Protein AF-A0A954XRY4-F1 (afdb_monomer_lite)

pLDDT: mean 84.01, std 14.35, range [45.81, 97.0]

Secondary structure (DSSP, 8-state):
--PPP---HHHHHHHHHHHHHHHHHHHHHHHH-TT--HHHHHHHHHHHHHTT-S-EEEETTEEEEEEEEE--SS--BTTB-S-SEEEEEEEEETTEEEEEEEEEEEEEEPPPSSS---PPPHHHHHTS-TTSS--TTTHHHHHS-EEEEE-TT-B-TT--TTSHHHHHHHHHHHHH---EEEEEE--SSSSEEEEES--S-----S--SSS-EEEEHHHHHHHTTTSPTT---BHHHHHHHH---TT-SSSEEHHHIIIIIITTTSSSEE--

Structure (mmCIF, N/CA/C/O backbone):
data_AF-A0A954XRY4-F1
#
_entry.id   AF-A0A954XRY4-F1
#
loop_
_atom_site.group_PDB
_atom_site.id
_atom_site.type_symbol
_atom_site.label_atom_id
_atom_site.label_alt_id
_atom_site.label_comp_id
_atom_site.label_asym_id
_atom_site.label_entity_id
_atom_site.label_seq_id
_atom_site.pdbx_PDB_ins_code
_atom_site.Cartn_x
_atom_site.Cartn_y
_atom_site.Cartn_z
_atom_site.occupancy
_atom_site.B_iso_or_equiv
_atom_site.auth_seq_id
_atom_site.auth_comp_id
_atom_site.auth_asym_id
_atom_site.auth_atom_id
_atom_site.pdbx_PDB_model_num
ATOM 1 N N . MET A 1 1 ? -3.609 11.668 26.785 1.00 46.25 1 MET A N 1
ATOM 2 C CA . MET A 1 1 ? -3.826 10.873 25.558 1.00 46.25 1 MET A CA 1
ATOM 3 C C . MET A 1 1 ? -4.953 9.897 25.832 1.00 46.25 1 MET A C 1
ATOM 5 O O . MET A 1 1 ? -4.824 9.108 26.763 1.00 46.25 1 MET A O 1
ATOM 9 N N . ASN A 1 2 ? -6.060 9.977 25.093 1.00 50.97 2 ASN A N 1
ATOM 10 C CA . ASN A 1 2 ? -7.152 9.017 25.237 1.00 50.97 2 ASN A CA 1
ATOM 11 C C . ASN A 1 2 ? -6.651 7.632 24.813 1.00 50.97 2 ASN A C 1
ATOM 13 O O . ASN A 1 2 ? -6.309 7.404 23.653 1.00 50.97 2 ASN A O 1
ATOM 17 N N . LYS A 1 3 ? -6.545 6.716 25.778 1.00 63.81 3 LYS A N 1
ATOM 18 C CA . LYS A 1 3 ? -6.173 5.326 25.517 1.00 63.81 3 LYS A CA 1
ATOM 19 C C . LYS A 1 3 ? -7.326 4.687 24.749 1.00 63.81 3 LYS A C 1
ATOM 21 O O . LYS A 1 3 ? -8.452 4.688 25.244 1.00 63.81 3 LYS A O 1
ATOM 26 N N . LEU A 1 4 ? -7.055 4.170 23.550 1.00 69.44 4 LEU A N 1
ATOM 27 C CA . LEU A 1 4 ? -8.068 3.418 22.814 1.00 69.44 4 LEU A CA 1
ATOM 28 C C . LEU A 1 4 ? -8.573 2.248 23.665 1.00 69.44 4 LEU A C 1
ATOM 30 O O . LEU A 1 4 ? -7.791 1.659 24.425 1.00 69.44 4 LEU A O 1
ATOM 34 N N . PRO A 1 5 ? -9.856 1.881 23.534 1.00 76.69 5 PRO A N 1
ATOM 35 C CA . PRO A 1 5 ? -10.346 0.671 24.164 1.00 76.69 5 PRO A CA 1
ATOM 36 C C . PRO A 1 5 ? -9.615 -0.545 23.589 1.00 76.69 5 PRO A C 1
ATOM 38 O O . PRO A 1 5 ? -9.204 -0.562 22.427 1.00 76.69 5 PRO A O 1
ATOM 41 N N . ALA A 1 6 ? -9.480 -1.589 24.401 1.00 84.94 6 ALA A N 1
ATOM 42 C CA . ALA A 1 6 ? -9.005 -2.868 23.902 1.00 84.94 6 ALA A CA 1
ATOM 43 C C . ALA A 1 6 ? -10.045 -3.433 22.923 1.00 84.94 6 ALA A C 1
ATOM 45 O O . ALA A 1 6 ? -11.150 -3.800 23.327 1.00 84.94 6 ALA A O 1
ATOM 46 N N . PHE A 1 7 ? -9.700 -3.479 21.636 1.00 87.00 7 PHE A N 1
ATOM 47 C CA . PHE A 1 7 ? -10.565 -4.082 20.631 1.00 87.00 7 PHE A CA 1
ATOM 48 C C . PHE A 1 7 ? -10.679 -5.593 20.858 1.00 87.00 7 PHE A C 1
ATOM 50 O O . PHE A 1 7 ? -9.669 -6.254 21.123 1.00 87.00 7 PHE A O 1
ATOM 57 N N . PRO A 1 8 ? -11.884 -6.169 20.725 1.00 91.69 8 PRO A N 1
ATOM 58 C CA . PRO A 1 8 ? -12.050 -7.609 20.807 1.00 91.69 8 PRO A CA 1
ATOM 59 C C . PRO A 1 8 ? -11.340 -8.306 19.627 1.00 91.69 8 PRO A C 1
ATOM 61 O O . PRO A 1 8 ? -11.222 -7.724 18.540 1.00 91.69 8 PRO A O 1
ATOM 64 N N . PRO A 1 9 ? -10.870 -9.557 19.791 1.00 93.69 9 PRO A N 1
ATOM 65 C CA . PRO A 1 9 ? -10.182 -10.303 18.732 1.00 93.69 9 PRO A CA 1
ATOM 66 C C . PRO A 1 9 ? -10.959 -10.387 17.409 1.00 93.69 9 PRO A C 1
ATOM 68 O O . PRO A 1 9 ? -10.359 -10.446 16.336 1.00 93.69 9 PRO A O 1
ATOM 71 N N . GLU A 1 10 ? -12.288 -10.368 17.466 1.00 95.00 10 GLU A N 1
ATOM 72 C CA . GLU A 1 10 ? -13.193 -10.381 16.317 1.00 95.00 10 GLU A CA 1
ATOM 73 C C . GLU A 1 10 ? -13.032 -9.139 15.434 1.00 95.00 10 GLU A C 1
ATOM 75 O O . GLU A 1 10 ? -13.028 -9.269 14.211 1.00 95.00 10 GLU A O 1
ATOM 80 N N . VAL A 1 11 ? -12.830 -7.955 16.030 1.00 92.31 11 VAL A N 1
ATOM 81 C CA . VAL A 1 11 ? -12.556 -6.710 15.291 1.00 92.31 11 VAL A CA 1
ATOM 82 C C . VAL A 1 11 ? -11.258 -6.858 14.501 1.00 92.31 11 VAL A C 1
ATOM 84 O O . VAL A 1 11 ? -11.237 -6.626 13.292 1.00 92.31 11 VAL A O 1
ATOM 87 N N . HIS A 1 12 ? -10.189 -7.312 15.163 1.00 93.12 12 HIS A N 1
ATOM 88 C CA . HIS A 1 12 ? -8.897 -7.544 14.518 1.00 93.12 12 HIS A CA 1
ATOM 89 C C . HIS A 1 12 ? -9.010 -8.567 13.383 1.00 93.12 12 HIS A C 1
ATOM 91 O O . HIS A 1 12 ? -8.492 -8.337 12.291 1.00 93.12 12 HIS A O 1
ATOM 97 N N . ARG A 1 13 ? -9.724 -9.676 13.614 1.00 95.44 13 ARG A N 1
ATOM 98 C CA . ARG A 1 13 ? -9.932 -10.740 12.623 1.00 95.44 13 ARG A CA 1
ATOM 99 C C . ARG A 1 13 ? -10.706 -10.239 11.405 1.00 95.44 13 ARG A C 1
ATOM 101 O O . ARG A 1 13 ? -10.285 -10.506 10.282 1.00 95.44 13 ARG A O 1
ATOM 108 N N . TYR A 1 14 ? -11.796 -9.504 11.628 1.00 95.44 14 TYR A N 1
ATOM 109 C CA . TYR A 1 14 ? -12.622 -8.920 10.572 1.00 95.44 14 TYR A CA 1
ATOM 110 C C . TYR A 1 14 ? -11.803 -7.978 9.682 1.00 95.44 14 TYR A C 1
ATOM 112 O O . TYR A 1 14 ? -11.739 -8.162 8.466 1.00 95.44 14 TYR A O 1
ATOM 120 N N . VAL A 1 15 ? -11.095 -7.025 10.296 1.00 94.31 15 VAL A N 1
ATOM 121 C CA . VAL A 1 15 ? -10.262 -6.057 9.571 1.00 94.31 15 VAL A CA 1
ATOM 122 C C . VAL A 1 15 ? -9.113 -6.758 8.840 1.00 94.31 15 VAL A C 1
ATOM 124 O O . VAL A 1 15 ? -8.900 -6.521 7.651 1.00 94.31 15 VAL A O 1
ATOM 127 N N . ALA A 1 16 ? -8.416 -7.692 9.495 1.00 95.12 16 ALA A N 1
ATOM 128 C CA . ALA A 1 16 ? -7.339 -8.452 8.867 1.00 95.12 16 ALA A CA 1
ATOM 129 C C . ALA A 1 16 ? -7.822 -9.255 7.647 1.00 95.12 16 ALA A C 1
ATOM 131 O O . ALA A 1 16 ? -7.107 -9.347 6.650 1.00 95.12 16 ALA A O 1
ATOM 132 N N . GLN A 1 17 ? -9.018 -9.848 7.707 1.00 95.69 17 GLN A N 1
ATOM 133 C CA . GLN A 1 17 ? -9.573 -10.641 6.610 1.00 95.69 17 GLN A CA 1
ATOM 134 C C . GLN A 1 17 ? -9.855 -9.783 5.371 1.00 95.69 17 GLN A C 1
ATOM 136 O O . GLN A 1 17 ? -9.470 -10.179 4.269 1.00 95.69 17 GLN A O 1
ATOM 141 N N . ILE A 1 18 ? -10.452 -8.604 5.552 1.00 96.00 18 ILE A N 1
ATOM 142 C CA . ILE A 1 18 ? -10.762 -7.667 4.462 1.00 96.00 18 ILE A CA 1
ATOM 143 C C . ILE A 1 18 ? -9.483 -7.204 3.764 1.00 96.00 18 ILE A C 1
ATOM 145 O O . ILE A 1 18 ? -9.331 -7.364 2.554 1.00 96.00 18 ILE A O 1
ATOM 149 N N . PHE A 1 19 ? -8.502 -6.718 4.526 1.00 96.19 19 PHE A N 1
ATOM 150 C CA . PHE A 1 19 ? -7.241 -6.257 3.942 1.00 96.19 19 PHE A CA 1
ATOM 151 C C . PHE A 1 19 ? -6.404 -7.404 3.360 1.00 96.19 19 PHE A C 1
ATOM 153 O O . PHE A 1 19 ? -5.626 -7.196 2.428 1.00 96.19 19 PHE A O 1
ATOM 160 N N . ARG A 1 20 ? -6.561 -8.639 3.859 1.00 94.50 20 ARG A N 1
ATOM 161 C CA . ARG A 1 20 ? -5.927 -9.824 3.263 1.00 94.50 20 ARG A CA 1
ATOM 162 C C . ARG A 1 20 ? -6.530 -10.148 1.898 1.00 94.50 20 ARG A C 1
ATOM 164 O O . ARG A 1 20 ? -5.772 -10.490 0.990 1.00 94.50 20 ARG A O 1
ATOM 171 N N . ALA A 1 21 ? -7.849 -10.035 1.754 1.00 95.06 21 ALA A N 1
ATOM 172 C CA . ALA A 1 21 ? -8.535 -10.210 0.478 1.00 95.06 21 ALA A CA 1
ATOM 173 C C . ALA A 1 21 ? -8.151 -9.102 -0.519 1.00 95.06 21 ALA A C 1
ATOM 175 O O . ALA A 1 21 ? -7.760 -9.417 -1.643 1.00 95.06 21 ALA A O 1
ATOM 176 N N . ALA A 1 22 ? -8.109 -7.843 -0.071 1.00 96.00 22 ALA A N 1
ATOM 177 C CA . ALA A 1 22 ? -7.663 -6.708 -0.881 1.00 96.00 22 ALA A CA 1
ATOM 178 C C . ALA A 1 22 ? -6.220 -6.892 -1.385 1.00 96.00 22 ALA A C 1
ATOM 180 O O . ALA A 1 22 ? -5.950 -6.798 -2.580 1.00 96.00 22 ALA A O 1
ATOM 181 N N . ASN A 1 23 ? -5.298 -7.267 -0.490 1.00 95.25 23 ASN A N 1
ATOM 182 C CA . ASN A 1 23 ? -3.918 -7.604 -0.844 1.00 95.25 23 ASN A CA 1
ATOM 183 C C . ASN A 1 23 ? -3.848 -8.711 -1.910 1.00 95.25 23 ASN A C 1
ATOM 185 O O . ASN A 1 23 ? -3.116 -8.588 -2.889 1.00 95.25 23 ASN A O 1
ATOM 189 N N . ARG A 1 24 ? -4.629 -9.790 -1.751 1.00 94.06 24 ARG A N 1
ATOM 190 C CA . ARG A 1 24 ? -4.671 -10.874 -2.742 1.00 94.06 24 ARG A CA 1
ATOM 191 C C . ARG A 1 24 ? -5.143 -10.360 -4.105 1.00 94.06 24 ARG A C 1
ATOM 193 O O . ARG A 1 24 ? -4.515 -10.682 -5.109 1.00 94.06 24 ARG A O 1
ATOM 200 N N . ARG A 1 25 ? -6.192 -9.535 -4.130 1.00 94.62 25 ARG A N 1
ATOM 201 C CA . ARG A 1 25 ? -6.769 -8.975 -5.358 1.00 94.62 25 ARG A CA 1
ATOM 202 C C . ARG A 1 25 ? -5.776 -8.097 -6.122 1.00 94.62 25 ARG A C 1
ATOM 204 O O . ARG A 1 25 ? -5.642 -8.233 -7.336 1.00 94.62 25 ARG A O 1
ATOM 211 N N . VAL A 1 26 ? -5.038 -7.248 -5.410 1.00 95.69 26 VAL A N 1
ATOM 212 C CA . VAL A 1 26 ? -3.969 -6.423 -5.992 1.00 95.69 26 VAL A CA 1
ATOM 213 C C . VAL A 1 26 ? -2.866 -7.303 -6.590 1.00 95.69 26 VAL A C 1
ATOM 215 O O . VAL A 1 26 ? -2.448 -7.087 -7.725 1.00 95.69 26 VAL A O 1
ATOM 218 N N . CYS A 1 27 ? -2.434 -8.351 -5.885 1.00 94.38 27 CYS A N 1
ATOM 219 C CA . CYS A 1 27 ? -1.431 -9.277 -6.415 1.00 94.38 27 CYS A CA 1
ATOM 220 C C . CYS A 1 27 ? -1.913 -10.071 -7.636 1.00 94.38 27 CYS A C 1
ATOM 222 O O . CYS A 1 27 ? -1.110 -10.366 -8.519 1.00 94.38 27 CYS A O 1
ATOM 224 N N . GLU A 1 28 ? -3.197 -10.434 -7.693 1.00 93.62 28 GLU A N 1
ATOM 225 C CA . GLU A 1 28 ? -3.794 -11.075 -8.872 1.00 93.62 28 GLU A CA 1
ATOM 226 C C . GLU A 1 28 ? -3.721 -10.138 -10.076 1.00 93.62 28 GLU A C 1
ATOM 228 O O . GLU A 1 28 ? -3.339 -10.570 -11.161 1.00 93.62 28 GLU A O 1
ATOM 233 N N . LYS A 1 29 ? -3.996 -8.843 -9.873 1.00 93.75 29 LYS A N 1
ATOM 234 C CA . LYS A 1 29 ? -3.849 -7.831 -10.920 1.00 93.75 29 LYS A CA 1
ATOM 235 C C . LYS A 1 29 ? -2.409 -7.700 -11.405 1.00 93.75 29 LYS A C 1
ATOM 237 O O . LYS A 1 29 ? -2.205 -7.726 -12.611 1.00 93.75 29 LYS A O 1
ATOM 242 N N . VAL A 1 30 ? -1.424 -7.637 -10.505 1.00 92.38 30 VAL A N 1
ATOM 243 C CA . VAL A 1 30 ? 0.003 -7.614 -10.892 1.00 92.38 30 VAL A CA 1
ATOM 244 C C . VAL A 1 30 ? 0.367 -8.846 -11.722 1.00 92.38 30 VAL A C 1
ATOM 246 O O . VAL A 1 30 ? 1.094 -8.742 -12.698 1.00 92.38 30 VAL A O 1
ATOM 249 N N . ALA A 1 31 ? -0.141 -10.021 -11.364 1.00 90.94 31 ALA A N 1
ATOM 250 C CA . ALA A 1 31 ? 0.161 -11.245 -12.095 1.00 90.94 31 ALA A CA 1
ATOM 251 C C . ALA A 1 31 ? -0.537 -11.326 -13.470 1.00 90.94 31 ALA A C 1
ATOM 253 O O . ALA A 1 31 ? -0.001 -11.944 -14.387 1.00 90.94 31 ALA A O 1
ATOM 254 N N . LEU A 1 32 ? -1.716 -10.711 -13.617 1.00 90.31 32 LEU A N 1
ATOM 255 C CA . LEU A 1 32 ? -2.472 -10.648 -14.876 1.00 90.31 32 LEU A CA 1
ATOM 256 C C . LEU A 1 32 ? -1.987 -9.532 -15.810 1.00 90.31 32 LEU A C 1
ATOM 258 O O . LEU A 1 32 ? -2.002 -9.688 -17.028 1.00 90.31 32 LEU A O 1
ATOM 262 N N . VAL A 1 33 ? -1.577 -8.401 -15.239 1.00 88.50 33 VAL A N 1
ATOM 263 C CA . VAL A 1 33 ? -1.149 -7.198 -15.955 1.00 88.50 33 VAL A CA 1
ATOM 264 C C . VAL A 1 33 ? 0.133 -6.668 -15.297 1.00 88.50 33 VAL A C 1
ATOM 266 O O . VAL A 1 33 ? 0.093 -5.661 -14.591 1.00 88.50 33 VAL A O 1
ATOM 269 N N . PRO A 1 34 ? 1.293 -7.327 -15.489 1.00 87.44 34 PRO A N 1
ATOM 270 C CA . PRO A 1 34 ? 2.534 -6.964 -14.790 1.00 87.44 34 PRO A CA 1
ATOM 271 C C . PRO A 1 34 ? 3.065 -5.558 -15.080 1.00 87.44 34 PRO A C 1
ATOM 273 O O . PRO A 1 34 ? 3.893 -5.039 -14.333 1.00 87.44 34 PRO A O 1
ATOM 276 N N . ASN A 1 35 ? 2.602 -4.944 -16.167 1.00 81.38 35 ASN A N 1
ATOM 277 C CA . ASN A 1 35 ? 2.916 -3.580 -16.566 1.00 81.38 35 ASN A CA 1
ATOM 278 C C . ASN A 1 35 ? 1.850 -2.554 -16.124 1.00 81.38 35 ASN A C 1
ATOM 280 O O . ASN A 1 35 ? 1.932 -1.403 -16.545 1.00 81.38 35 ASN A O 1
ATOM 284 N N . CYS A 1 36 ? 0.856 -2.925 -15.305 1.00 85.38 36 CYS A N 1
ATOM 285 C CA . CYS A 1 36 ? -0.204 -2.002 -14.890 1.00 85.38 36 CYS A CA 1
ATOM 286 C C . CYS A 1 36 ? 0.354 -0.799 -14.120 1.00 85.38 36 CYS A C 1
ATOM 288 O O . CYS A 1 36 ? 1.231 -0.965 -13.265 1.00 85.38 36 CYS A O 1
ATOM 290 N N . SER A 1 37 ? -0.174 0.397 -14.384 1.00 86.00 37 SER A N 1
ATOM 291 C CA . SER A 1 37 ? 0.224 1.616 -13.676 1.00 86.00 37 SER A CA 1
ATOM 292 C C . SER A 1 37 ? -0.095 1.543 -12.176 1.00 86.00 37 SER A C 1
ATOM 294 O O . SER A 1 37 ? -0.971 0.792 -11.736 1.00 86.00 37 SER A O 1
ATOM 296 N N . GLU A 1 38 ? 0.659 2.301 -11.380 1.00 89.31 38 GLU A N 1
ATOM 297 C CA . GLU A 1 38 ? 0.500 2.384 -9.922 1.00 89.31 38 GLU A CA 1
ATOM 298 C C . GLU A 1 38 ? -0.905 2.852 -9.498 1.00 89.31 38 GLU A C 1
ATOM 300 O O . GLU A 1 38 ? -1.535 2.112 -8.738 1.00 89.31 38 GLU A O 1
ATOM 305 N N . PRO A 1 39 ? -1.496 3.911 -10.097 1.00 88.81 39 PRO A N 1
ATOM 306 C CA . PRO A 1 39 ? -2.879 4.299 -9.803 1.00 88.81 39 PRO A CA 1
ATOM 307 C C . PRO A 1 39 ? -3.887 3.173 -10.063 1.00 88.81 39 PRO A C 1
ATOM 309 O O . PRO A 1 39 ? -4.888 3.022 -9.365 1.00 88.81 39 PRO A O 1
ATOM 312 N N . SER A 1 40 ? -3.617 2.314 -11.049 1.00 90.56 40 SER A N 1
ATOM 313 C CA . SER A 1 40 ? -4.450 1.146 -11.329 1.00 90.56 40 SER A CA 1
ATOM 314 C C . SER A 1 40 ? -4.470 0.158 -10.152 1.00 90.56 40 SER A C 1
ATOM 316 O O . SER A 1 40 ? -5.495 -0.488 -9.904 1.00 90.56 40 SER A O 1
ATOM 318 N N . LEU A 1 41 ? -3.353 0.006 -9.436 1.00 95.00 41 LEU A N 1
ATOM 319 C CA . LEU A 1 41 ? -3.243 -0.843 -8.246 1.00 95.00 41 LEU A CA 1
ATOM 320 C C . LEU A 1 41 ? -3.951 -0.201 -7.049 1.00 95.00 41 LEU A C 1
ATOM 322 O O . LEU A 1 41 ? -4.712 -0.902 -6.379 1.00 95.00 41 LEU A O 1
ATOM 326 N N . ASP A 1 42 ? -3.807 1.113 -6.862 1.00 94.62 42 ASP A N 1
ATOM 327 C CA . ASP A 1 42 ? -4.539 1.867 -5.835 1.00 94.62 42 ASP A CA 1
ATOM 328 C C . ASP A 1 42 ? -6.042 1.721 -6.001 1.00 94.62 42 ASP A C 1
ATOM 330 O O . ASP A 1 42 ? -6.732 1.276 -5.087 1.00 94.62 42 ASP A O 1
ATOM 334 N N . LEU A 1 43 ? -6.554 1.985 -7.203 1.00 94.56 43 LEU A N 1
ATOM 335 C CA . LEU A 1 43 ? -7.977 1.851 -7.500 1.00 94.56 43 LEU A CA 1
ATOM 336 C C . LEU A 1 43 ? -8.479 0.416 -7.298 1.00 94.56 43 LEU A C 1
ATOM 338 O O . LEU A 1 43 ? -9.620 0.224 -6.895 1.00 94.56 43 LEU A O 1
ATOM 342 N N . THR A 1 44 ? -7.634 -0.597 -7.514 1.00 96.44 44 THR A N 1
ATOM 343 C CA . THR A 1 44 ? -7.997 -2.004 -7.246 1.00 96.44 44 THR A CA 1
ATOM 344 C C . THR A 1 44 ? -8.106 -2.285 -5.754 1.00 96.44 44 THR A C 1
ATOM 346 O O . THR A 1 44 ? -9.003 -3.009 -5.325 1.00 96.44 44 THR A O 1
ATOM 349 N N . LEU A 1 45 ? -7.196 -1.724 -4.957 1.00 96.75 45 LEU A N 1
ATOM 350 C CA . LEU A 1 45 ? -7.259 -1.828 -3.507 1.00 96.75 45 LEU A CA 1
ATOM 351 C C . LEU A 1 45 ? -8.506 -1.109 -2.973 1.00 96.75 45 LEU A C 1
ATOM 353 O O . LEU A 1 45 ? -9.262 -1.686 -2.193 1.00 96.75 45 LEU A O 1
ATOM 357 N N . ILE A 1 46 ? -8.725 0.131 -3.412 1.00 95.44 46 ILE A N 1
ATOM 358 C CA . ILE A 1 46 ? -9.825 0.989 -2.966 1.00 95.44 46 ILE A CA 1
ATOM 359 C C . ILE A 1 46 ? -11.174 0.397 -3.363 1.00 95.44 46 ILE A C 1
ATOM 361 O O . ILE A 1 46 ? -12.053 0.316 -2.510 1.00 95.44 46 ILE A O 1
ATOM 365 N N . GLU A 1 47 ? -11.340 -0.057 -4.609 1.00 96.00 47 GLU A N 1
ATOM 366 C CA . GLU A 1 47 ? -12.571 -0.712 -5.068 1.00 96.00 47 GLU A CA 1
ATOM 367 C C . GLU A 1 47 ? -12.927 -1.875 -4.145 1.00 96.00 47 GLU A C 1
ATOM 369 O O . GLU A 1 47 ? -14.030 -1.901 -3.596 1.00 96.00 47 GLU A O 1
ATOM 374 N N . HIS A 1 48 ? -11.968 -2.767 -3.884 1.00 96.50 48 HIS A N 1
ATOM 375 C CA . HIS A 1 48 ? -12.217 -3.943 -3.062 1.00 96.50 48 HIS A CA 1
ATOM 376 C C . HIS A 1 48 ? -12.634 -3.555 -1.640 1.00 96.50 48 HIS A C 1
ATOM 378 O O . HIS A 1 48 ? -13.554 -4.137 -1.067 1.00 96.50 48 HIS A O 1
ATOM 384 N N . LEU A 1 49 ? -11.959 -2.562 -1.057 1.00 96.06 49 LEU A N 1
ATOM 385 C CA . LEU A 1 49 ? -12.233 -2.112 0.304 1.00 96.06 49 LEU A CA 1
ATOM 386 C C . LEU A 1 49 ? -13.529 -1.291 0.411 1.00 96.06 49 LEU A C 1
ATOM 388 O O . LEU A 1 49 ? -14.185 -1.339 1.451 1.00 96.06 49 LEU A O 1
ATOM 392 N N . SER A 1 50 ? -13.933 -0.582 -0.646 1.00 93.62 50 SER A N 1
ATOM 393 C CA . SER A 1 50 ? -15.128 0.276 -0.659 1.00 93.62 50 SER A CA 1
ATOM 394 C C . SER A 1 50 ? -16.424 -0.501 -0.407 1.00 93.62 50 SER A C 1
ATOM 396 O O . SER A 1 50 ? -17.362 0.022 0.196 1.00 93.62 50 SER A O 1
ATOM 398 N N . GLN A 1 51 ? -16.440 -1.794 -0.746 1.00 93.81 51 GLN A N 1
ATOM 399 C CA . GLN A 1 51 ? -17.549 -2.711 -0.461 1.00 93.81 51 GLN A CA 1
ATOM 400 C C . GLN A 1 51 ? -17.793 -2.899 1.054 1.00 93.81 51 GLN A C 1
ATOM 402 O O . GLN A 1 51 ? -18.858 -3.360 1.476 1.00 93.81 51 GLN A O 1
ATOM 407 N N . PHE A 1 52 ? -16.821 -2.512 1.887 1.00 94.06 52 PHE A N 1
ATOM 408 C CA . PHE A 1 52 ? -16.853 -2.602 3.346 1.00 94.06 52 PHE A CA 1
ATOM 409 C C . PHE A 1 52 ? -16.969 -1.232 4.036 1.00 94.06 52 PHE A C 1
ATOM 411 O O . PHE A 1 52 ? -16.788 -1.153 5.252 1.00 94.06 52 PHE A O 1
ATOM 418 N N . ALA A 1 53 ? -17.303 -0.168 3.293 1.00 90.56 53 ALA A N 1
ATOM 419 C CA . ALA A 1 53 ? -17.408 1.189 3.834 1.00 90.56 53 ALA A CA 1
ATOM 420 C C . ALA A 1 53 ? -18.602 1.404 4.778 1.00 90.56 53 ALA A C 1
ATOM 422 O O . ALA A 1 53 ? -18.598 2.299 5.620 1.00 90.56 53 ALA A O 1
ATOM 423 N N . GLY A 1 54 ? -19.636 0.565 4.682 1.00 90.50 54 GLY A N 1
ATOM 424 C CA . GLY A 1 54 ? -20.746 0.585 5.632 1.00 90.50 54 GLY A CA 1
ATOM 425 C C . GLY A 1 54 ? -20.332 0.051 7.014 1.00 90.50 54 GLY A C 1
ATOM 426 O O . GLY A 1 54 ? -19.591 -0.933 7.078 1.00 90.50 54 GLY A O 1
ATOM 427 N N . PRO A 1 55 ? -20.838 0.616 8.130 1.00 92.69 55 PRO A N 1
ATOM 428 C CA . PRO A 1 55 ? -20.631 0.038 9.454 1.00 92.69 55 PRO A CA 1
ATOM 429 C C . PRO A 1 55 ? -21.104 -1.420 9.516 1.00 92.69 55 PRO A C 1
ATOM 431 O O . PRO A 1 55 ? -22.236 -1.728 9.140 1.00 92.69 55 PRO A O 1
ATOM 434 N N . ARG A 1 56 ? -20.265 -2.318 10.035 1.00 94.12 56 ARG A N 1
ATOM 435 C CA . ARG A 1 56 ? -20.606 -3.730 10.258 1.00 94.12 56 ARG A CA 1
ATOM 436 C C . ARG A 1 56 ? -20.510 -4.080 11.729 1.00 94.12 56 ARG A C 1
ATOM 438 O O . ARG A 1 56 ? -19.527 -3.735 12.377 1.00 94.12 56 ARG A O 1
ATOM 445 N N . LEU A 1 57 ? -21.513 -4.794 12.235 1.00 94.44 57 LEU A N 1
ATOM 446 C CA . LEU A 1 57 ? -21.431 -5.451 13.537 1.00 94.44 57 LEU A CA 1
ATOM 447 C C . LEU A 1 57 ? -20.448 -6.617 13.433 1.00 94.44 57 LEU A C 1
ATOM 449 O O . LEU A 1 57 ? -20.603 -7.474 12.565 1.00 94.44 57 LEU A O 1
ATOM 453 N N . VAL A 1 58 ? -19.438 -6.628 14.299 1.00 94.75 58 VAL A N 1
ATOM 454 C CA . VAL A 1 58 ? -18.354 -7.629 14.262 1.00 94.75 58 VAL A CA 1
ATOM 455 C C . VAL A 1 58 ? -18.239 -8.430 15.556 1.00 94.75 58 VAL A C 1
ATOM 457 O O . VAL A 1 58 ? -17.726 -9.542 15.541 1.00 94.75 58 VAL A O 1
ATOM 460 N N . ALA A 1 59 ? -18.738 -7.882 16.664 1.00 93.69 59 ALA A N 1
ATOM 461 C CA . ALA A 1 59 ? -18.867 -8.551 17.955 1.00 93.69 59 ALA A CA 1
ATOM 462 C C . ALA A 1 59 ? -20.059 -7.946 18.725 1.00 93.69 59 ALA A C 1
ATOM 464 O O . ALA A 1 59 ? -20.541 -6.873 18.339 1.00 93.69 59 ALA A O 1
ATOM 465 N N . PRO A 1 60 ? -20.550 -8.578 19.808 1.00 92.44 60 PRO A N 1
ATOM 466 C CA . PRO A 1 60 ? -21.632 -8.021 20.618 1.00 92.44 60 PRO A CA 1
ATOM 467 C C . PRO A 1 60 ? -21.326 -6.590 21.077 1.00 92.44 60 PRO A C 1
ATOM 469 O O . PRO A 1 60 ? -20.333 -6.337 21.754 1.00 92.44 60 PRO A O 1
ATOM 472 N N . GLY A 1 61 ? -22.167 -5.640 20.665 1.00 91.19 61 GLY A N 1
ATOM 473 C CA . GLY A 1 61 ? -22.000 -4.220 20.980 1.00 91.19 61 GLY A CA 1
ATOM 474 C C . GLY A 1 61 ? -20.899 -3.493 20.200 1.00 91.19 61 GLY A C 1
ATOM 475 O O . GLY A 1 61 ? -20.730 -2.302 20.435 1.00 91.19 61 GLY A O 1
ATOM 476 N N . TRP A 1 62 ? -20.192 -4.150 19.272 1.00 93.81 62 TRP A N 1
ATOM 477 C CA . TRP A 1 62 ? -19.107 -3.558 18.485 1.00 93.81 62 TRP A CA 1
ATOM 478 C C . TRP A 1 62 ? -19.446 -3.465 17.001 1.00 93.81 62 TRP A C 1
ATOM 480 O O . TRP A 1 62 ? -19.736 -4.474 16.351 1.00 93.81 62 TRP A O 1
ATOM 490 N N . ALA A 1 63 ? -19.316 -2.258 16.452 1.00 93.94 63 ALA A N 1
ATOM 491 C CA . ALA A 1 63 ? -19.359 -2.017 15.017 1.00 93.94 63 ALA A CA 1
ATOM 492 C C . ALA A 1 63 ? -18.048 -1.402 14.518 1.00 93.94 63 ALA A C 1
ATOM 494 O O . ALA A 1 63 ? -17.458 -0.556 15.191 1.00 93.94 63 ALA A O 1
ATOM 495 N N . VAL A 1 64 ? -17.624 -1.795 13.320 1.00 93.31 64 VAL A N 1
ATOM 496 C CA . VAL A 1 64 ? -16.458 -1.235 12.628 1.00 93.31 64 VAL A CA 1
ATOM 497 C C . VAL A 1 64 ? -16.904 -0.636 11.306 1.00 93.31 64 VAL A C 1
ATOM 499 O O . VAL A 1 64 ? -17.668 -1.256 10.567 1.00 93.31 64 VAL A O 1
ATOM 502 N N . ARG A 1 65 ? -16.409 0.561 11.004 1.00 93.38 65 ARG A N 1
ATOM 503 C CA . ARG A 1 65 ? -16.546 1.228 9.710 1.00 93.38 65 ARG A CA 1
ATOM 504 C C . ARG A 1 65 ? -15.151 1.552 9.178 1.00 93.38 65 ARG A C 1
ATOM 506 O O . ARG A 1 65 ? -14.296 2.005 9.939 1.00 93.38 65 ARG A O 1
ATOM 513 N N . LEU A 1 66 ? -14.939 1.299 7.891 1.00 92.94 66 LEU A N 1
ATOM 514 C CA . LEU A 1 66 ? -13.675 1.528 7.197 1.00 92.94 66 LEU A CA 1
ATOM 515 C C . LEU A 1 66 ? -13.903 2.541 6.082 1.00 92.94 66 LEU A C 1
ATOM 517 O O . LEU A 1 66 ? -14.573 2.218 5.110 1.00 92.94 66 LEU A O 1
ATOM 521 N N . ASP A 1 67 ? -13.318 3.725 6.185 1.00 92.06 67 ASP A N 1
ATOM 522 C CA . ASP A 1 67 ? -13.371 4.697 5.096 1.00 92.06 67 ASP A CA 1
ATOM 523 C C . ASP A 1 67 ? -12.005 4.739 4.412 1.00 92.06 67 ASP A C 1
ATOM 525 O O . ASP A 1 67 ? -10.988 5.029 5.043 1.00 92.06 67 ASP A O 1
ATOM 529 N N . ILE A 1 68 ? -11.978 4.412 3.120 1.00 92.81 68 ILE A N 1
ATOM 530 C CA . ILE A 1 68 ? -10.768 4.450 2.299 1.00 92.81 68 ILE A CA 1
ATOM 531 C C . ILE A 1 68 ? -10.923 5.571 1.288 1.00 92.81 68 ILE A C 1
ATOM 533 O O . ILE A 1 68 ? -11.874 5.586 0.506 1.00 92.81 68 ILE A O 1
ATOM 537 N N . HIS A 1 69 ? -9.985 6.505 1.303 1.00 89.69 69 HIS A N 1
ATOM 538 C CA . HIS A 1 69 ? -10.000 7.658 0.423 1.00 89.69 69 HIS A CA 1
ATOM 539 C C . HIS A 1 69 ? -8.857 7.560 -0.570 1.00 89.69 69 HIS A C 1
ATOM 541 O O . HIS A 1 69 ? -7.706 7.397 -0.171 1.00 89.69 69 HIS A O 1
ATOM 547 N N . TYR A 1 70 ? -9.184 7.725 -1.850 1.00 88.50 70 TYR A N 1
ATOM 548 C CA . TYR A 1 70 ? -8.189 8.106 -2.836 1.00 88.50 70 TYR A CA 1
ATOM 549 C C . TYR A 1 70 ? -7.807 9.560 -2.562 1.00 88.50 70 TYR A C 1
ATOM 551 O O . TYR A 1 70 ? -8.650 10.462 -2.626 1.00 88.50 70 TYR A O 1
ATOM 559 N N . LEU A 1 71 ? -6.565 9.757 -2.148 1.00 84.19 71 LEU A N 1
ATOM 560 C CA . LEU A 1 71 ? -5.972 11.072 -1.952 1.00 84.19 71 LEU A CA 1
ATOM 561 C C . LEU A 1 71 ? -5.202 11.516 -3.192 1.00 84.19 71 LEU A C 1
ATOM 563 O O . LEU A 1 71 ? -4.951 12.714 -3.322 1.00 84.19 71 LEU A O 1
ATOM 567 N N . GLY A 1 72 ? -4.926 10.582 -4.107 1.00 66.12 72 GLY A N 1
ATOM 568 C CA . GLY A 1 72 ? -4.227 10.900 -5.331 1.00 66.12 72 GLY A CA 1
ATOM 569 C C . GLY A 1 72 ? -4.970 11.786 -6.311 1.00 66.12 72 GLY A C 1
ATOM 570 O O . GLY A 1 72 ? -6.204 11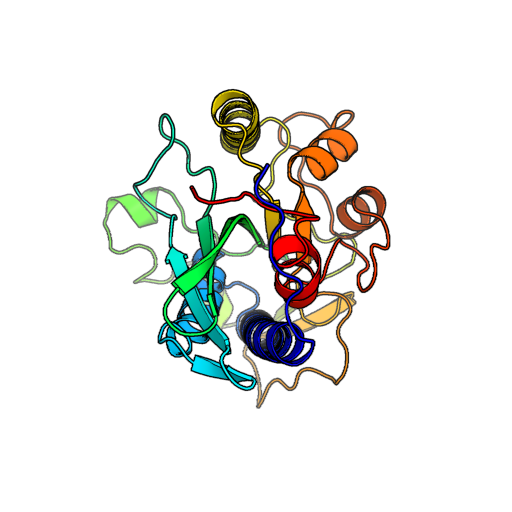.817 -6.371 1.00 66.12 72 GLY A O 1
ATOM 571 N N . GLY A 1 73 ? -4.187 12.587 -7.033 1.00 62.25 73 GLY A N 1
ATOM 572 C CA . GLY A 1 73 ? -4.669 13.707 -7.841 1.00 62.25 73 GLY A CA 1
ATOM 573 C C . GLY A 1 73 ? -4.522 15.069 -7.146 1.00 62.25 73 GLY A C 1
ATOM 574 O O . GLY A 1 73 ? -3.777 15.212 -6.187 1.00 62.25 73 GLY A O 1
ATOM 575 N N . LEU A 1 74 ? -5.250 16.088 -7.637 1.00 50.50 74 LEU A N 1
ATOM 576 C CA . LEU A 1 74 ? -5.088 17.541 -7.372 1.00 50.50 74 LEU A CA 1
ATOM 577 C C . LEU A 1 74 ? -5.073 18.012 -5.890 1.00 50.50 74 LEU A C 1
ATOM 579 O O . LEU A 1 74 ? -5.034 19.216 -5.623 1.00 50.50 74 LEU A O 1
ATOM 583 N N . ARG A 1 75 ? -5.144 17.115 -4.902 1.00 52.81 75 ARG A N 1
ATOM 584 C CA . ARG A 1 75 ? -5.091 17.415 -3.465 1.00 52.81 75 ARG A CA 1
ATOM 585 C C . ARG A 1 75 ? -3.645 17.421 -2.981 1.00 52.81 75 ARG A C 1
ATOM 587 O O . ARG A 1 75 ? -3.147 16.464 -2.401 1.00 52.81 75 ARG A O 1
ATOM 594 N N . HIS A 1 76 ? -2.978 18.542 -3.214 1.00 59.78 76 HIS A N 1
ATOM 595 C CA . HIS A 1 76 ? -1.547 18.671 -2.976 1.00 59.78 76 HIS A CA 1
ATOM 596 C C . HIS A 1 76 ? -1.206 19.438 -1.686 1.00 59.78 76 HIS A C 1
ATOM 598 O O . HIS A 1 76 ? -1.737 20.519 -1.430 1.00 59.78 76 HIS A O 1
ATOM 604 N N . PHE A 1 77 ? -0.229 18.949 -0.919 1.00 55.62 77 PHE A N 1
ATOM 605 C CA . PHE A 1 77 ? 0.465 19.730 0.106 1.00 55.62 77 PHE A CA 1
ATOM 606 C C . PHE A 1 77 ? 1.612 20.500 -0.560 1.00 55.62 77 PHE A C 1
ATOM 608 O O . PHE A 1 77 ? 2.605 19.909 -0.976 1.00 55.62 77 PHE A O 1
ATOM 615 N N . TYR A 1 78 ? 1.458 21.819 -0.718 1.00 57.72 78 TYR A N 1
ATOM 616 C CA . TYR A 1 78 ? 2.407 22.674 -1.456 1.00 57.72 78 TYR A CA 1
ATOM 617 C C . TYR A 1 78 ? 2.751 22.159 -2.869 1.00 57.72 78 TYR A C 1
ATOM 619 O O . TYR A 1 78 ? 3.898 22.229 -3.302 1.00 57.72 78 TYR A O 1
ATOM 627 N N . GLY A 1 79 ? 1.764 21.626 -3.593 1.00 60.06 79 GLY A N 1
ATOM 628 C CA . GLY A 1 79 ? 1.973 21.105 -4.951 1.00 60.06 79 GLY A CA 1
ATOM 629 C C . GLY A 1 79 ? 2.471 19.655 -5.028 1.00 60.06 79 GLY A C 1
ATOM 630 O O . GLY A 1 79 ? 2.647 19.165 -6.137 1.00 60.06 79 GLY A O 1
ATOM 631 N N . TRP A 1 80 ? 2.636 18.960 -3.893 1.00 60.59 80 TRP A N 1
ATOM 632 C CA . TRP A 1 80 ? 3.016 17.545 -3.841 1.00 60.59 80 TRP A CA 1
ATOM 633 C C . TRP A 1 80 ? 1.938 16.649 -3.227 1.00 60.59 80 TRP A C 1
ATOM 635 O O . TRP A 1 80 ? 1.332 16.981 -2.205 1.00 60.59 80 TRP A O 1
ATOM 645 N N . GLU A 1 81 ? 1.747 15.480 -3.829 1.00 73.06 81 GLU A N 1
ATOM 646 C CA . GLU A 1 81 ? 0.983 14.369 -3.264 1.00 73.06 81 GLU A CA 1
ATOM 647 C C . GLU A 1 81 ? 1.846 13.659 -2.208 1.00 73.06 81 GLU A C 1
ATOM 649 O O . GLU A 1 81 ? 2.906 13.113 -2.522 1.00 73.06 81 GLU A O 1
ATOM 654 N N . VAL A 1 82 ? 1.439 13.758 -0.937 1.00 83.56 82 VAL A N 1
ATOM 655 C CA . VAL A 1 82 ? 2.166 13.199 0.225 1.00 83.56 82 VAL A CA 1
ATOM 656 C C . VAL A 1 82 ? 1.645 11.825 0.651 1.00 83.56 82 VAL A C 1
ATOM 658 O O . VAL A 1 82 ? 2.306 11.133 1.420 1.00 83.56 82 VAL A O 1
ATOM 661 N N . ALA A 1 83 ? 0.457 11.455 0.180 1.00 89.69 83 ALA A N 1
ATOM 662 C CA . ALA A 1 83 ? -0.162 10.153 0.362 1.00 89.69 83 ALA A CA 1
ATOM 663 C C . ALA A 1 83 ? -1.150 9.934 -0.788 1.00 89.69 83 ALA A C 1
ATOM 665 O O . ALA A 1 83 ? -1.974 10.814 -1.036 1.00 89.69 83 ALA A O 1
ATOM 666 N N . ASP A 1 84 ? -1.115 8.762 -1.414 1.00 90.38 84 ASP A N 1
ATOM 667 C CA . ASP A 1 84 ? -2.065 8.384 -2.464 1.00 90.38 84 ASP A CA 1
ATOM 668 C C . ASP A 1 84 ? -3.372 7.829 -1.850 1.00 90.38 84 ASP A C 1
ATOM 670 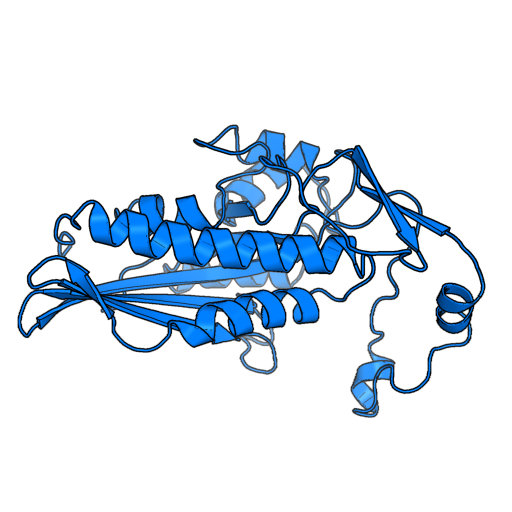O O . ASP A 1 84 ? -4.456 7.937 -2.433 1.00 90.38 84 ASP A O 1
ATOM 674 N N . ILE A 1 85 ? -3.302 7.242 -0.643 1.00 93.88 85 ILE A N 1
ATOM 675 C CA . ILE A 1 85 ? -4.431 6.590 0.041 1.00 93.88 85 ILE A CA 1
ATOM 676 C C . ILE A 1 85 ? -4.516 7.010 1.515 1.00 93.88 85 ILE A C 1
ATOM 678 O O . ILE A 1 85 ? -3.554 6.907 2.273 1.00 93.88 85 ILE A O 1
ATOM 682 N N . GLY A 1 86 ? -5.712 7.402 1.955 1.00 92.81 86 GLY A N 1
ATOM 683 C CA . GLY A 1 86 ? -6.051 7.586 3.367 1.00 92.81 86 GLY A CA 1
ATOM 684 C C . GLY A 1 86 ? -6.918 6.438 3.875 1.00 92.81 86 GLY A C 1
ATOM 685 O O . GLY A 1 86 ? -7.949 6.138 3.277 1.00 92.81 86 GLY A O 1
ATOM 686 N N . VAL A 1 87 ? -6.531 5.810 4.986 1.00 93.12 87 VAL A N 1
ATOM 687 C CA . VAL A 1 87 ? -7.300 4.739 5.636 1.00 93.12 87 VAL A CA 1
ATOM 688 C C . VAL A 1 87 ? -7.816 5.232 6.974 1.00 93.12 87 VAL A C 1
ATOM 690 O O . VAL A 1 87 ? -7.022 5.445 7.885 1.00 93.12 87 VAL A O 1
ATOM 693 N N . LEU A 1 88 ? -9.133 5.354 7.119 1.00 91.38 88 LEU A N 1
ATOM 694 C CA . LEU A 1 88 ? -9.781 5.681 8.380 1.00 91.38 88 LEU A CA 1
ATOM 695 C C . LEU A 1 88 ? -10.517 4.462 8.928 1.00 91.38 88 LEU A C 1
ATOM 697 O O . LEU A 1 88 ? -11.314 3.823 8.241 1.00 91.38 88 LEU A O 1
ATOM 701 N N . VAL A 1 89 ? -10.279 4.163 10.201 1.00 90.19 89 VAL A N 1
ATOM 702 C CA . VAL A 1 89 ? -10.975 3.104 10.926 1.00 90.19 89 VAL A CA 1
ATOM 703 C C . VAL A 1 89 ? -11.749 3.715 12.078 1.00 90.19 89 VAL A C 1
ATOM 705 O O . VAL A 1 89 ? -11.169 4.296 12.999 1.00 90.19 89 VAL A O 1
ATOM 708 N N . PHE A 1 90 ? -13.066 3.555 12.027 1.00 89.12 90 PHE A N 1
ATOM 709 C CA . PHE A 1 90 ? -13.981 3.958 13.081 1.00 89.12 90 PHE A CA 1
ATOM 710 C C . PHE A 1 90 ? -14.467 2.718 13.806 1.00 89.12 90 PHE A C 1
ATOM 712 O O . PHE A 1 90 ? -14.981 1.783 13.188 1.00 89.12 90 PHE A O 1
ATOM 719 N N . ALA A 1 91 ? -14.363 2.734 15.126 1.00 87.81 91 ALA A N 1
ATOM 720 C CA . ALA A 1 91 ? -14.948 1.700 15.955 1.00 87.81 91 ALA A CA 1
ATOM 721 C C . ALA A 1 91 ? -15.980 2.304 16.893 1.00 87.81 91 ALA A C 1
ATOM 723 O O . ALA A 1 91 ? -15.744 3.327 17.540 1.00 87.81 91 ALA A O 1
ATOM 724 N N . LYS A 1 92 ? -17.130 1.647 16.963 1.00 88.56 92 LYS A N 1
ATOM 725 C CA . LYS A 1 92 ? -18.258 2.024 17.800 1.00 88.56 92 LYS A CA 1
ATOM 726 C C . LYS A 1 92 ? -18.515 0.920 18.812 1.00 88.56 92 LYS A C 1
ATOM 728 O O . LYS A 1 92 ? -18.596 -0.245 18.427 1.00 88.56 92 LYS A O 1
ATOM 733 N N . GLN A 1 93 ? -18.680 1.309 20.072 1.00 87.31 93 GLN A N 1
ATOM 734 C CA . GLN A 1 93 ? -19.115 0.435 21.155 1.00 87.31 93 GLN A CA 1
ATOM 735 C C . GLN A 1 93 ? -20.439 0.972 21.711 1.00 87.31 93 GLN A C 1
ATOM 737 O O . GLN A 1 93 ? -20.519 2.123 22.141 1.00 87.31 93 GLN A O 1
ATOM 742 N N . GLY A 1 94 ? -21.500 0.166 21.672 1.00 85.88 94 GLY A N 1
ATOM 743 C CA . GLY A 1 94 ? -22.841 0.619 22.049 1.00 85.88 94 GLY A CA 1
ATOM 744 C C . GLY A 1 94 ? -23.325 1.751 21.139 1.00 85.88 94 GLY A C 1
ATOM 745 O O . GLY A 1 94 ? -23.428 1.567 19.928 1.00 85.88 94 GLY A O 1
ATOM 746 N N . SER A 1 95 ? -23.624 2.925 21.698 1.00 84.50 95 SER A N 1
ATOM 747 C CA . SER A 1 95 ? -24.054 4.114 20.948 1.00 84.50 95 SER A CA 1
ATOM 748 C C . SER A 1 95 ? -22.903 5.030 20.509 1.00 84.50 95 SER A C 1
ATOM 750 O O . SER A 1 95 ? -23.115 5.847 19.612 1.00 84.50 95 SER A O 1
ATOM 752 N N . SER A 1 96 ? -21.692 4.860 21.047 1.00 86.00 96 SER A N 1
ATOM 753 C CA . SER A 1 96 ? -20.603 5.840 20.926 1.00 86.00 96 SER A CA 1
ATOM 754 C C . SER A 1 96 ? -19.470 5.371 20.016 1.00 86.00 96 SER A C 1
ATOM 756 O O . SER A 1 96 ? -19.053 4.214 20.066 1.00 86.00 96 SER A O 1
ATOM 758 N N . VAL A 1 97 ? -18.924 6.284 19.207 1.00 86.00 97 VAL A N 1
ATOM 759 C CA . VAL A 1 97 ? -17.650 6.056 18.508 1.00 86.00 97 VAL A CA 1
ATOM 760 C C . VAL A 1 97 ? -16.532 6.154 19.540 1.00 86.00 97 VAL A C 1
ATOM 762 O O . VAL A 1 97 ? -16.323 7.211 20.126 1.00 86.00 97 VAL A O 1
ATOM 765 N N . VAL A 1 98 ? -15.838 5.044 19.773 1.00 84.38 98 VAL A N 1
ATOM 766 C CA . VAL A 1 98 ? -14.801 4.910 20.807 1.00 84.38 98 VAL A CA 1
ATOM 767 C C . VAL A 1 98 ? -13.384 5.009 20.246 1.00 84.38 98 VAL A C 1
ATOM 769 O O . VAL A 1 98 ? -12.429 5.140 21.005 1.00 84.38 98 VAL A O 1
ATOM 772 N N . ALA A 1 99 ? -13.234 4.949 18.921 1.00 82.69 99 ALA A N 1
ATOM 773 C CA . ALA A 1 99 ? -11.952 5.126 18.257 1.00 82.69 99 ALA A CA 1
ATOM 774 C C . ALA A 1 99 ? -12.119 5.654 16.834 1.00 82.69 99 ALA A C 1
ATOM 776 O O . ALA A 1 99 ? -12.999 5.198 16.098 1.00 82.69 99 ALA A O 1
ATOM 777 N N . LYS A 1 100 ? -11.220 6.562 16.446 1.00 88.06 100 LYS A N 1
ATOM 778 C CA . LYS A 1 100 ? -11.007 7.010 15.069 1.00 88.06 100 LYS A CA 1
ATOM 779 C C . LYS A 1 100 ? -9.504 6.984 14.805 1.00 88.06 100 LYS A C 1
ATOM 781 O O . LYS A 1 100 ? -8.748 7.722 15.439 1.00 88.06 100 LYS A O 1
ATOM 786 N N . LYS A 1 101 ? -9.059 6.099 13.923 1.00 87.75 101 LYS A N 1
ATOM 787 C CA . LYS A 1 101 ? -7.645 5.968 13.559 1.00 87.75 101 LYS A CA 1
ATOM 788 C C . LYS A 1 101 ? -7.463 6.259 12.090 1.00 87.75 101 LYS A C 1
ATOM 790 O O . LYS A 1 101 ? -8.303 5.857 11.295 1.00 87.75 101 LYS A O 1
ATOM 795 N N . THR A 1 102 ? -6.368 6.930 11.759 1.00 90.31 102 THR A N 1
ATOM 796 C CA . THR A 1 102 ? -6.001 7.236 10.381 1.00 90.31 102 THR A CA 1
ATOM 797 C C . THR A 1 102 ? -4.592 6.746 10.064 1.00 90.31 102 THR A C 1
ATOM 799 O O . THR A 1 102 ? -3.689 6.848 10.899 1.00 90.31 102 THR A O 1
ATOM 802 N N . ALA A 1 103 ? -4.408 6.213 8.862 1.00 93.38 103 ALA A N 1
ATOM 803 C CA . ALA A 1 103 ? -3.105 5.949 8.269 1.00 93.38 103 ALA A CA 1
ATOM 804 C C . ALA A 1 103 ? -3.039 6.601 6.887 1.00 93.38 103 ALA A C 1
ATOM 806 O O . ALA A 1 103 ? -3.988 6.507 6.105 1.00 93.38 103 ALA A O 1
ATOM 807 N N . LEU A 1 104 ? -1.911 7.245 6.602 1.00 94.44 104 LEU A N 1
ATOM 808 C CA . LEU A 1 104 ? -1.613 7.851 5.311 1.00 94.44 104 LEU A CA 1
ATOM 809 C C . LEU A 1 104 ? -0.629 6.945 4.578 1.00 94.44 104 LEU A C 1
ATOM 811 O O . LEU A 1 104 ? 0.454 6.664 5.087 1.00 94.44 104 LEU A O 1
ATOM 815 N N . LEU A 1 105 ? -1.030 6.455 3.411 1.00 95.75 105 LEU A N 1
ATOM 816 C CA . LEU A 1 105 ? -0.274 5.492 2.628 1.00 95.75 105 LEU A CA 1
ATOM 817 C C . LEU A 1 105 ? 0.159 6.130 1.310 1.00 95.75 105 LEU A C 1
ATOM 819 O O . LEU A 1 105 ? -0.680 6.435 0.464 1.00 95.75 105 LEU A O 1
ATOM 823 N N . GLN A 1 106 ? 1.468 6.280 1.130 1.00 95.38 106 GLN A N 1
ATOM 824 C CA . GLN A 1 106 ? 2.075 6.602 -0.151 1.00 95.38 106 GLN A CA 1
ATOM 825 C C . GLN A 1 106 ? 2.404 5.318 -0.899 1.00 95.38 106 GLN A C 1
ATOM 827 O O . GLN A 1 106 ? 3.300 4.567 -0.511 1.00 95.38 106 GLN A O 1
ATOM 832 N N . SER A 1 107 ? 1.670 5.022 -1.956 1.00 95.38 107 SER A N 1
ATOM 833 C CA . SER A 1 107 ? 1.842 3.791 -2.704 1.00 95.38 107 SER A CA 1
ATOM 834 C C . SER A 1 107 ? 3.073 3.861 -3.605 1.00 95.38 107 SER A C 1
ATOM 836 O O . SER A 1 107 ? 3.424 4.924 -4.109 1.00 95.38 107 SER A O 1
ATOM 838 N N . LYS A 1 108 ? 3.780 2.737 -3.770 1.00 95.44 108 LYS A N 1
ATOM 839 C CA . LYS A 1 108 ? 4.841 2.573 -4.770 1.00 95.44 108 LYS A CA 1
ATOM 840 C C . LYS A 1 108 ? 4.844 1.158 -5.337 1.00 95.44 108 LYS A C 1
ATOM 842 O O . LYS A 1 108 ? 4.800 0.187 -4.581 1.00 95.44 108 LYS A O 1
ATOM 847 N N . ARG A 1 109 ? 4.955 0.994 -6.658 1.00 94.50 109 ARG A N 1
ATOM 848 C CA . ARG A 1 109 ? 5.054 -0.342 -7.289 1.00 94.50 109 ARG A CA 1
ATOM 849 C C . ARG A 1 109 ? 6.489 -0.832 -7.497 1.00 94.50 109 ARG A C 1
ATOM 851 O O . ARG A 1 109 ? 7.401 -0.058 -7.800 1.00 94.50 109 ARG A O 1
ATOM 858 N N . LEU A 1 110 ? 6.688 -2.144 -7.386 1.00 94.62 110 LEU A N 1
ATOM 859 C CA . LEU A 1 110 ? 7.924 -2.818 -7.781 1.00 94.62 110 LEU A CA 1
ATOM 860 C C . LEU A 1 110 ? 7.978 -2.988 -9.307 1.00 94.62 110 LEU A C 1
ATOM 862 O O . LEU A 1 110 ? 6.978 -3.334 -9.928 1.00 94.62 110 LEU A O 1
ATOM 866 N N . TYR A 1 111 ? 9.152 -2.796 -9.910 1.00 93.50 111 TYR A N 1
ATOM 867 C CA . TYR A 1 111 ? 9.334 -2.908 -11.358 1.00 93.50 111 TYR A CA 1
ATOM 868 C C . TYR A 1 111 ? 9.954 -4.252 -11.761 1.00 93.50 111 TYR A C 1
ATOM 870 O O . TYR A 1 111 ? 10.871 -4.733 -11.085 1.00 93.50 111 TYR A O 1
ATOM 878 N N . PRO A 1 112 ? 9.542 -4.845 -12.894 1.00 91.88 112 PRO A N 1
ATOM 879 C CA . PRO A 1 112 ? 10.198 -6.018 -13.445 1.00 91.88 112 PRO A CA 1
ATOM 880 C C . PRO A 1 112 ? 11.657 -5.699 -13.808 1.00 91.88 112 PRO A C 1
ATOM 882 O O . PRO A 1 112 ? 12.015 -4.589 -14.205 1.00 91.88 112 PRO A O 1
ATOM 885 N N . SER A 1 113 ? 12.519 -6.694 -13.627 1.00 89.56 113 SER A N 1
ATOM 886 C CA . SER A 1 113 ? 13.973 -6.604 -13.791 1.00 89.56 113 SER A CA 1
ATOM 887 C C . SER A 1 113 ? 14.433 -6.642 -15.251 1.00 89.56 113 SER A C 1
ATOM 889 O O . SER A 1 113 ? 15.510 -6.141 -15.558 1.00 89.56 113 SER A O 1
ATOM 891 N N . ASN A 1 114 ? 13.635 -7.225 -16.149 1.00 82.50 114 ASN A N 1
ATOM 892 C CA . ASN A 1 114 ? 14.026 -7.554 -17.522 1.00 82.50 114 ASN A CA 1
ATOM 893 C C . ASN A 1 114 ? 13.340 -6.703 -18.608 1.00 82.50 114 ASN A C 1
ATOM 895 O O . ASN A 1 114 ? 13.389 -7.068 -19.778 1.00 82.50 114 ASN A O 1
ATOM 899 N N . GLY A 1 115 ? 12.684 -5.598 -18.256 1.00 65.38 115 GLY A N 1
ATOM 900 C CA . GLY A 1 115 ? 11.991 -4.773 -19.244 1.00 65.38 115 GLY A CA 1
ATOM 901 C C . GLY A 1 115 ? 11.302 -3.557 -18.640 1.00 65.38 115 GLY A C 1
ATOM 902 O O . GLY A 1 115 ? 10.988 -3.532 -17.451 1.00 65.38 115 GLY A O 1
ATOM 903 N N . GLY A 1 116 ? 11.120 -2.519 -19.461 1.00 59.75 116 GLY A N 1
ATOM 904 C CA . GLY A 1 116 ? 10.456 -1.279 -19.075 1.00 59.75 116 GLY A CA 1
ATOM 905 C C . GLY A 1 116 ? 8.952 -1.478 -18.961 1.00 59.75 116 GLY A C 1
ATOM 906 O O . GLY A 1 116 ? 8.325 -2.040 -19.855 1.00 59.75 116 GLY A O 1
ATOM 907 N N . ILE A 1 117 ? 8.376 -1.000 -17.865 1.00 60.69 117 ILE A N 1
ATOM 908 C CA . ILE A 1 117 ? 6.949 -0.725 -17.856 1.00 60.69 117 ILE A CA 1
ATOM 909 C C . ILE A 1 117 ? 6.744 0.533 -18.702 1.00 60.69 117 ILE A C 1
ATOM 911 O O . ILE A 1 117 ? 7.538 1.466 -18.584 1.00 60.69 117 ILE A O 1
ATOM 915 N N . ALA A 1 118 ? 5.726 0.543 -19.563 1.00 58.41 118 ALA A N 1
ATOM 916 C CA . ALA A 1 118 ? 5.285 1.777 -20.196 1.00 58.41 118 ALA A CA 1
ATOM 917 C C . ALA A 1 118 ? 4.783 2.703 -19.082 1.00 58.41 118 ALA A C 1
ATOM 919 O O . ALA A 1 118 ? 3.775 2.410 -18.440 1.00 58.41 118 ALA A O 1
ATOM 920 N N . GLU A 1 119 ? 5.562 3.737 -18.783 1.00 61.44 119 GLU A N 1
ATOM 921 C CA . GLU A 1 119 ? 5.089 4.839 -17.957 1.00 61.44 119 GLU A CA 1
ATOM 922 C C . GLU A 1 119 ? 4.183 5.718 -18.803 1.00 61.44 119 GLU A C 1
ATOM 924 O O . GLU A 1 119 ? 4.422 5.886 -20.000 1.00 61.44 119 GLU A O 1
ATOM 929 N N . GLU A 1 120 ? 3.170 6.276 -18.162 1.00 58.41 120 GLU A N 1
ATOM 930 C CA . GLU A 1 120 ? 2.381 7.353 -18.743 1.00 58.41 120 GLU A CA 1
ATOM 931 C C . GLU A 1 120 ? 3.286 8.591 -18.824 1.00 58.41 120 GLU A C 1
ATOM 933 O O . GLU A 1 120 ? 3.980 8.935 -17.858 1.00 58.41 120 GLU A O 1
ATOM 938 N N . SER A 1 121 ? 3.356 9.221 -19.993 1.00 56.53 121 SER A N 1
ATOM 939 C CA . SER A 1 121 ? 4.183 10.406 -20.201 1.00 56.53 121 SER A CA 1
ATOM 940 C C . SER A 1 121 ? 3.409 11.678 -19.830 1.00 56.53 121 SER A C 1
ATOM 942 O O . SER A 1 121 ? 2.178 11.685 -19.846 1.00 56.53 121 SER A O 1
ATOM 944 N N . PRO A 1 122 ? 4.080 12.792 -19.493 1.00 54.19 122 PRO A N 1
ATOM 945 C CA . PRO A 1 122 ? 3.397 14.064 -19.245 1.00 54.19 122 PRO A CA 1
ATOM 946 C C . PRO A 1 122 ? 2.480 14.500 -20.401 1.00 54.19 122 PRO A C 1
ATOM 948 O O . PRO A 1 122 ? 1.443 15.120 -20.172 1.00 54.19 122 PRO A O 1
ATOM 951 N N . GLU A 1 123 ? 2.835 14.146 -21.636 1.00 55.38 123 GLU A N 1
ATOM 952 C CA . GLU A 1 123 ? 2.052 14.407 -22.845 1.00 55.38 123 GLU A CA 1
ATOM 953 C C . GLU A 1 123 ? 0.736 13.610 -22.875 1.00 55.38 123 GLU A C 1
ATOM 955 O O . GLU A 1 123 ? -0.271 14.132 -23.357 1.00 55.38 123 GLU A O 1
ATOM 960 N N . ASP A 1 124 ? 0.702 12.405 -22.290 1.00 53.91 124 ASP A N 1
ATOM 961 C CA . ASP A 1 124 ? -0.523 11.602 -22.150 1.00 53.91 124 ASP A CA 1
ATOM 962 C C . ASP A 1 124 ? -1.583 12.346 -21.314 1.00 53.91 124 ASP A C 1
ATOM 964 O O . ASP A 1 124 ? -2.783 12.289 -21.599 1.00 53.91 124 ASP A O 1
ATOM 968 N N . TYR A 1 125 ? -1.146 13.116 -20.316 1.00 53.75 125 TYR A N 1
ATOM 969 C CA . TYR A 1 125 ? -2.028 13.883 -19.436 1.00 53.75 125 TYR A CA 1
ATOM 970 C C . TYR A 1 125 ? -2.491 15.216 -20.034 1.00 53.75 125 TYR A C 1
ATOM 972 O O . TYR A 1 125 ? -3.580 15.684 -19.698 1.00 53.75 125 TYR A O 1
ATOM 980 N N . GLN A 1 126 ? -1.714 15.828 -20.934 1.00 56.50 126 GLN A N 1
ATOM 981 C CA . GLN A 1 126 ? -2.036 17.150 -21.495 1.00 56.50 126 GLN A CA 1
ATOM 982 C C . GLN A 1 126 ? -3.299 17.152 -22.359 1.00 56.50 126 GLN A C 1
ATOM 984 O O . GLN A 1 126 ? -4.009 18.154 -22.410 1.00 56.50 126 GLN A O 1
ATOM 989 N N . ILE A 1 127 ? -3.601 16.033 -23.017 1.00 58.41 127 ILE A N 1
ATOM 990 C CA . ILE A 1 127 ? -4.773 15.906 -23.891 1.00 58.41 127 ILE A CA 1
ATOM 991 C C . ILE A 1 127 ? -5.993 15.302 -23.181 1.00 58.41 127 ILE A C 1
ATOM 993 O O . ILE A 1 127 ? -7.057 15.217 -23.785 1.00 58.41 127 ILE A O 1
ATOM 997 N N . GLY A 1 128 ? -5.857 14.844 -21.928 1.00 51.94 128 GLY A N 1
ATOM 998 C CA . GLY A 1 128 ? -6.934 14.174 -21.176 1.00 51.94 128 GLY A CA 1
ATOM 999 C C . GLY A 1 128 ? -7.378 12.816 -21.748 1.00 51.94 128 GLY A C 1
ATOM 1000 O O . GLY A 1 128 ? -8.325 12.215 -21.251 1.00 51.94 128 GLY A O 1
ATOM 1001 N N . PHE A 1 129 ? -6.684 12.333 -22.781 1.00 58.16 129 PHE A N 1
ATOM 1002 C CA . PHE A 1 129 ? -6.941 11.093 -23.523 1.00 58.16 129 PHE A CA 1
ATOM 1003 C C . PHE A 1 129 ? -5.791 10.080 -23.396 1.00 58.16 129 PHE A C 1
ATOM 1005 O O . PHE A 1 129 ? -5.693 9.148 -24.200 1.00 58.16 129 PHE A O 1
ATOM 1012 N N . GLY A 1 130 ? -4.908 10.284 -22.414 1.00 51.09 130 GLY A N 1
ATOM 1013 C CA . GLY A 1 130 ? -3.682 9.521 -22.208 1.00 51.09 130 GLY A CA 1
ATOM 1014 C C . GLY A 1 130 ? -3.865 8.018 -22.372 1.00 51.09 130 GLY A C 1
ATOM 1015 O O . GLY A 1 130 ? -4.678 7.401 -21.686 1.00 51.09 130 GLY A O 1
ATOM 1016 N N . GLY A 1 131 ? -3.128 7.436 -23.319 1.00 55.12 131 GLY A N 1
ATOM 1017 C CA . GLY A 1 131 ? -3.129 5.994 -23.565 1.00 55.12 131 GLY A CA 1
ATOM 1018 C C . GLY A 1 131 ? -4.346 5.407 -24.297 1.00 55.12 131 GLY A C 1
ATOM 1019 O O . GLY A 1 131 ? -4.411 4.183 -24.405 1.00 55.12 131 GLY A O 1
ATOM 1020 N N . LEU A 1 132 ? -5.286 6.203 -24.838 1.00 57.69 132 LEU A N 1
ATOM 1021 C CA . LEU A 1 132 ? -6.383 5.661 -25.670 1.00 57.69 132 LEU A CA 1
ATOM 1022 C C . LEU A 1 132 ? -5.876 4.936 -26.922 1.00 57.69 132 LEU A C 1
ATOM 1024 O O . LEU A 1 132 ? -6.441 3.920 -27.329 1.00 57.69 132 LEU A O 1
ATOM 1028 N N . LEU A 1 133 ? -4.821 5.469 -27.539 1.00 54.62 133 LEU A N 1
ATOM 1029 C CA . LEU A 1 133 ? -4.125 4.813 -28.634 1.00 54.62 133 LEU A CA 1
ATOM 1030 C C . LEU A 1 133 ? -2.790 4.286 -28.113 1.00 54.62 133 LEU A C 1
ATOM 1032 O O . LEU A 1 133 ? -1.999 5.070 -27.583 1.00 54.62 133 LEU A O 1
ATOM 1036 N N . PRO A 1 134 ? -2.508 2.979 -28.260 1.00 55.72 134 PRO A N 1
ATOM 1037 C CA . PRO A 1 134 ? -1.201 2.457 -27.922 1.00 55.72 134 PRO A CA 1
ATOM 1038 C C . PRO A 1 134 ? -0.145 3.195 -28.746 1.00 55.72 134 PRO A C 1
ATOM 1040 O O . PRO A 1 134 ? -0.195 3.195 -29.978 1.00 55.72 134 PRO A O 1
ATOM 1043 N N . SER A 1 135 ? 0.827 3.818 -28.078 1.00 54.56 135 SER A N 1
ATOM 1044 C CA . SER A 1 135 ? 2.014 4.344 -28.750 1.00 54.56 135 SER A CA 1
ATOM 1045 C C . SER A 1 135 ? 2.646 3.208 -29.581 1.00 54.56 135 SER A C 1
ATOM 1047 O O . SER A 1 135 ? 2.549 2.042 -29.184 1.00 54.56 135 SER A O 1
ATOM 1049 N N . PRO A 1 136 ? 3.347 3.479 -30.697 1.00 49.84 136 PRO A N 1
ATOM 1050 C CA . PRO A 1 136 ? 3.895 2.427 -31.569 1.00 49.84 136 PRO A CA 1
ATOM 1051 C C . PRO A 1 136 ? 4.752 1.366 -30.842 1.00 49.84 136 PRO A C 1
ATOM 1053 O O . PRO A 1 136 ? 4.887 0.235 -31.309 1.00 49.84 136 PRO A O 1
ATOM 1056 N N . GLY A 1 137 ? 5.315 1.708 -29.675 1.00 49.50 137 GLY A N 1
ATOM 1057 C CA . GLY A 1 137 ? 6.015 0.785 -28.778 1.00 49.50 137 GLY A CA 1
ATOM 1058 C C . GLY A 1 137 ? 5.117 -0.130 -27.929 1.00 49.50 137 GLY A C 1
ATOM 1059 O O . GLY A 1 137 ? 5.504 -1.272 -27.693 1.00 49.50 137 GLY A O 1
ATOM 1060 N N . SER A 1 138 ? 3.925 0.304 -27.498 1.00 49.84 138 SER A N 1
ATOM 1061 C CA . SER A 1 138 ? 3.015 -0.522 -26.686 1.00 49.84 138 SER A CA 1
ATOM 1062 C C . SER A 1 138 ? 2.177 -1.488 -27.531 1.00 49.84 138 SER A C 1
ATOM 1064 O O . SER A 1 138 ? 1.868 -2.582 -27.063 1.00 49.84 138 SER A O 1
ATOM 1066 N N . ALA A 1 139 ? 1.945 -1.188 -28.815 1.00 48.78 139 ALA A N 1
ATOM 1067 C CA . ALA A 1 139 ? 1.371 -2.140 -29.773 1.00 48.78 139 ALA A CA 1
ATOM 1068 C C . ALA A 1 139 ? 2.231 -3.415 -29.938 1.00 48.78 139 ALA A C 1
ATOM 1070 O O . ALA A 1 139 ? 1.702 -4.495 -30.198 1.00 48.78 139 ALA A O 1
ATOM 1071 N N . LYS A 1 140 ? 3.552 -3.334 -29.698 1.00 45.81 140 LYS A N 1
ATOM 1072 C CA . LYS A 1 140 ? 4.446 -4.510 -29.689 1.00 45.81 140 LYS A CA 1
ATOM 1073 C C . LYS A 1 140 ? 4.173 -5.471 -28.524 1.00 45.81 140 LYS A C 1
ATOM 1075 O O . LYS A 1 140 ? 4.424 -6.663 -28.674 1.00 45.81 140 LYS A O 1
ATOM 1080 N N . SER A 1 141 ? 3.632 -4.983 -27.401 1.00 51.19 141 SER A N 1
ATOM 1081 C CA . SER A 1 141 ? 3.269 -5.801 -26.227 1.00 51.19 141 SER A CA 1
ATOM 1082 C C . SER A 1 141 ? 2.151 -6.804 -26.536 1.00 51.19 141 SER A C 1
ATOM 1084 O O . SER A 1 141 ? 2.139 -7.908 -25.999 1.00 51.19 141 SER A O 1
ATOM 1086 N N . LEU A 1 142 ? 1.238 -6.444 -27.446 1.00 53.88 142 LEU A N 1
ATOM 1087 C CA . LEU A 1 142 ? 0.184 -7.338 -27.935 1.00 53.88 142 LEU A CA 1
ATOM 1088 C C . LEU A 1 142 ? 0.701 -8.348 -28.972 1.00 53.88 142 LEU A C 1
ATOM 1090 O O . LEU A 1 142 ? 0.110 -9.411 -29.131 1.00 53.88 142 LEU A O 1
ATOM 1094 N N . ALA A 1 143 ? 1.785 -8.021 -29.680 1.00 56.00 143 ALA A N 1
ATOM 1095 C CA . ALA A 1 143 ? 2.272 -8.797 -30.819 1.00 56.00 143 ALA A CA 1
ATOM 1096 C C . ALA A 1 143 ? 3.286 -9.892 -30.447 1.00 56.00 143 ALA A C 1
ATOM 1098 O O . ALA A 1 143 ? 3.423 -10.862 -31.189 1.00 56.00 143 ALA A O 1
ATOM 1099 N N . LEU A 1 144 ? 4.015 -9.749 -29.332 1.00 66.94 144 LEU A N 1
ATOM 1100 C CA . LEU A 1 144 ? 5.108 -10.657 -28.975 1.00 66.94 144 LEU A CA 1
ATOM 1101 C C . LEU A 1 144 ? 4.931 -11.246 -27.578 1.00 66.94 144 LEU A C 1
ATOM 1103 O O . LEU A 1 144 ? 4.834 -10.522 -26.584 1.00 66.94 144 LEU A O 1
ATOM 1107 N N . ALA A 1 145 ? 4.966 -12.578 -27.516 1.00 79.38 145 ALA A N 1
ATOM 1108 C CA . ALA A 1 145 ? 5.047 -13.297 -26.258 1.00 79.38 145 ALA A CA 1
ATOM 1109 C C . ALA A 1 145 ? 6.325 -12.885 -25.513 1.00 79.38 145 ALA A C 1
ATOM 1111 O O . ALA A 1 145 ? 7.432 -12.990 -26.043 1.00 79.38 145 ALA A O 1
ATOM 1112 N N . HIS A 1 146 ? 6.173 -12.409 -24.285 1.00 81.56 146 HIS A N 1
ATOM 1113 C CA . HIS A 1 146 ? 7.283 -12.004 -23.432 1.00 81.56 146 HIS A CA 1
ATOM 1114 C C . HIS A 1 146 ? 6.972 -12.325 -21.974 1.00 81.56 146 HIS A C 1
ATOM 1116 O O . HIS A 1 146 ? 5.859 -12.715 -21.624 1.00 81.56 146 HIS A O 1
ATOM 1122 N N . SER A 1 147 ? 7.972 -12.197 -21.109 1.00 87.31 147 SER A N 1
ATOM 1123 C CA . SER A 1 147 ? 7.801 -12.430 -19.682 1.00 87.31 147 SER A CA 1
ATOM 1124 C C . SER A 1 147 ? 8.269 -11.240 -18.863 1.00 87.31 147 SER A C 1
ATOM 1126 O O . SER A 1 147 ? 9.221 -10.552 -19.224 1.00 87.31 147 SER A O 1
ATOM 1128 N N . PHE A 1 148 ? 7.605 -11.006 -17.738 1.00 89.50 148 PHE A N 1
ATOM 1129 C CA . PHE A 1 148 ? 8.000 -10.023 -16.738 1.00 89.50 148 PHE A CA 1
ATOM 1130 C C . PHE A 1 148 ? 8.614 -10.750 -15.549 1.00 89.50 148 PHE A C 1
ATOM 1132 O O . PHE A 1 148 ? 7.945 -11.554 -14.902 1.00 89.50 148 PHE A O 1
ATOM 1139 N N . LEU A 1 149 ? 9.890 -10.486 -15.269 1.00 92.06 149 LEU A N 1
ATOM 1140 C CA . LEU A 1 149 ? 10.634 -11.112 -14.179 1.00 92.06 149 LEU A CA 1
ATOM 1141 C C . LEU A 1 149 ? 10.736 -10.168 -12.986 1.00 92.06 149 LEU A C 1
ATOM 1143 O O . LEU A 1 149 ? 11.439 -9.159 -13.054 1.00 92.06 149 LEU A O 1
ATOM 1147 N N . PHE A 1 150 ? 10.128 -10.536 -11.866 1.00 93.12 150 PHE A N 1
ATOM 1148 C CA . PHE A 1 150 ? 10.301 -9.834 -10.598 1.00 93.12 150 PHE A CA 1
ATOM 1149 C C . PHE A 1 150 ? 11.303 -10.582 -9.742 1.00 93.12 150 PHE A C 1
ATOM 1151 O O . PHE A 1 150 ? 11.069 -11.734 -9.390 1.00 93.12 150 PHE A O 1
ATOM 1158 N N . LYS A 1 151 ? 12.403 -9.921 -9.396 1.00 93.31 151 LYS A N 1
ATOM 1159 C CA . LYS A 1 151 ? 13.470 -10.489 -8.569 1.00 93.31 151 LYS A CA 1
ATOM 1160 C C . LYS A 1 151 ? 13.576 -9.727 -7.260 1.00 93.31 151 LYS A C 1
ATOM 1162 O O . LYS A 1 151 ? 13.082 -8.610 -7.149 1.00 93.31 151 LYS A O 1
ATOM 1167 N N . THR A 1 152 ? 14.294 -10.266 -6.288 1.00 92.75 152 THR A N 1
ATOM 1168 C CA . THR A 1 152 ? 14.656 -9.503 -5.075 1.00 92.75 152 THR A CA 1
ATOM 1169 C C . THR A 1 152 ? 15.453 -8.222 -5.380 1.00 92.75 152 THR A C 1
ATOM 1171 O O . THR A 1 152 ? 15.361 -7.243 -4.644 1.00 92.75 152 THR A O 1
ATOM 1174 N N . THR A 1 153 ? 16.158 -8.180 -6.514 1.00 94.56 153 THR A N 1
ATOM 1175 C CA . THR A 1 153 ? 16.887 -7.003 -7.020 1.00 94.56 153 THR A CA 1
ATOM 1176 C C . THR A 1 153 ? 16.030 -6.029 -7.835 1.00 94.56 153 THR A C 1
ATOM 1178 O O . THR A 1 153 ? 16.517 -4.960 -8.214 1.00 94.56 153 THR A O 1
ATOM 1181 N N . SER A 1 154 ? 14.762 -6.361 -8.109 1.00 94.69 154 SER A N 1
ATOM 1182 C CA . SER A 1 154 ? 13.803 -5.430 -8.713 1.00 94.69 154 SER A CA 1
ATOM 1183 C C . SER A 1 154 ? 13.669 -4.167 -7.863 1.00 94.69 154 SER A C 1
ATOM 1185 O O . SER A 1 154 ? 13.781 -4.227 -6.639 1.00 94.69 154 SER A O 1
ATOM 1187 N N . LYS A 1 155 ? 13.423 -3.021 -8.510 1.00 95.44 155 LYS A N 1
ATOM 1188 C CA . LYS A 1 155 ? 13.451 -1.693 -7.875 1.00 95.44 155 LYS A CA 1
ATOM 1189 C C . LYS A 1 155 ? 12.092 -1.014 -7.852 1.00 95.44 155 LYS A C 1
ATOM 1191 O O . LYS A 1 155 ? 11.305 -1.187 -8.779 1.00 95.44 155 LYS A O 1
ATOM 1196 N N . TYR A 1 156 ? 11.866 -0.179 -6.845 1.00 95.12 156 TYR A N 1
ATOM 1197 C CA . TYR A 1 156 ? 10.742 0.757 -6.789 1.00 95.12 156 TYR A CA 1
ATOM 1198 C C . TYR A 1 156 ? 11.132 2.057 -7.506 1.00 95.12 156 TYR A C 1
ATOM 1200 O O . TYR A 1 156 ? 11.555 3.014 -6.868 1.00 95.12 156 TYR A O 1
ATOM 1208 N N . LYS A 1 157 ? 11.081 2.089 -8.846 1.00 92.88 157 LYS A N 1
ATOM 1209 C CA . LYS A 1 157 ? 11.668 3.189 -9.648 1.00 92.88 157 LYS A CA 1
ATOM 1210 C C . LYS A 1 157 ? 11.019 4.561 -9.415 1.00 92.88 157 LYS A C 1
ATOM 1212 O O . LYS A 1 157 ? 11.674 5.582 -9.609 1.00 92.88 157 LYS A O 1
ATOM 1217 N N . ALA A 1 158 ? 9.750 4.576 -9.010 1.00 90.62 158 ALA A N 1
ATOM 1218 C CA . ALA A 1 158 ? 9.029 5.793 -8.647 1.00 90.62 158 ALA A CA 1
ATOM 1219 C C . ALA A 1 158 ? 9.396 6.310 -7.243 1.00 90.62 158 ALA A C 1
ATOM 1221 O O . ALA A 1 158 ? 9.114 7.458 -6.926 1.00 90.62 158 ALA A O 1
ATOM 1222 N N . LEU A 1 159 ? 10.039 5.490 -6.403 1.00 94.06 159 LEU A N 1
ATOM 1223 C CA . LEU A 1 159 ? 10.571 5.922 -5.115 1.00 94.06 159 LEU A CA 1
ATOM 1224 C C . LEU A 1 159 ? 12.007 6.392 -5.331 1.00 94.06 159 LEU A C 1
ATOM 1226 O O . LEU A 1 159 ? 12.900 5.579 -5.590 1.00 94.06 159 LEU A O 1
ATOM 1230 N N . LYS A 1 160 ? 12.230 7.704 -5.254 1.00 94.94 160 LYS A N 1
ATOM 1231 C CA . LYS A 1 160 ? 13.544 8.315 -5.470 1.00 94.94 160 LYS A CA 1
ATOM 1232 C C . LYS A 1 160 ? 14.001 9.040 -4.214 1.00 94.94 160 LYS A C 1
ATOM 1234 O O . LYS A 1 160 ? 13.313 9.908 -3.687 1.00 94.94 160 LYS A O 1
ATOM 1239 N N . VAL A 1 161 ? 15.189 8.686 -3.737 1.00 94.56 161 VAL A N 1
ATOM 1240 C CA . VAL A 1 161 ? 15.800 9.328 -2.569 1.00 94.56 161 VAL A CA 1
ATOM 1241 C C . VAL A 1 161 ? 15.969 10.825 -2.830 1.00 94.56 161 VAL A C 1
ATOM 1243 O O . VAL A 1 161 ? 16.480 11.218 -3.878 1.00 94.56 161 VAL A O 1
ATOM 1246 N N . ALA A 1 162 ? 15.562 11.644 -1.857 1.00 91.44 162 ALA A N 1
ATOM 1247 C CA . ALA A 1 162 ? 15.718 13.100 -1.853 1.00 91.44 162 ALA A CA 1
ATOM 1248 C C . ALA A 1 162 ? 15.058 13.855 -3.027 1.00 91.44 162 ALA A C 1
ATOM 1250 O O . ALA A 1 162 ? 15.399 15.021 -3.272 1.00 91.44 162 ALA A O 1
ATOM 1251 N N . ASP A 1 163 ? 14.103 13.229 -3.720 1.00 90.88 163 ASP A N 1
ATOM 125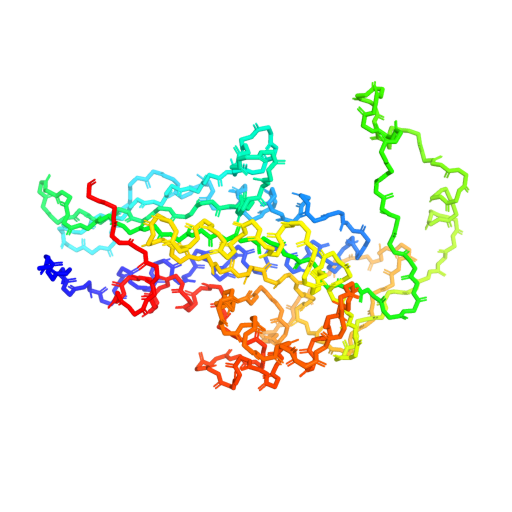2 C CA . ASP A 1 163 ? 13.270 13.920 -4.699 1.00 90.88 163 ASP A CA 1
ATOM 1253 C C . ASP A 1 163 ? 12.238 14.851 -4.027 1.00 90.88 163 ASP A C 1
ATOM 1255 O O . ASP A 1 163 ? 12.223 15.034 -2.803 1.00 90.88 163 ASP A O 1
ATOM 1259 N N . GLY A 1 164 ? 11.408 15.507 -4.841 1.00 88.69 164 GLY A N 1
ATOM 1260 C CA . GLY A 1 164 ? 10.409 16.452 -4.344 1.00 88.69 164 GLY A CA 1
ATOM 1261 C C . GLY A 1 164 ? 9.358 15.801 -3.443 1.00 88.69 164 GLY A C 1
ATOM 1262 O O . GLY A 1 164 ? 9.091 16.325 -2.362 1.00 88.69 164 GLY A O 1
ATOM 1263 N N . GLN A 1 165 ? 8.830 14.634 -3.825 1.00 88.06 165 GLN A N 1
ATOM 1264 C CA . GLN A 1 165 ? 7.840 13.905 -3.029 1.00 88.06 165 GLN A CA 1
ATOM 1265 C C . GLN A 1 165 ? 8.444 13.415 -1.708 1.00 88.06 165 GLN A C 1
ATOM 1267 O O . GLN A 1 165 ? 7.850 13.594 -0.647 1.00 88.06 165 GLN A O 1
ATOM 1272 N N . TYR A 1 166 ? 9.663 12.881 -1.746 1.00 89.44 166 TYR A N 1
ATOM 1273 C CA . TYR A 1 166 ? 10.400 12.412 -0.578 1.00 89.44 166 TYR A CA 1
ATOM 1274 C C . TYR A 1 166 ? 10.574 13.513 0.479 1.00 89.44 166 TYR A C 1
ATOM 1276 O O . TYR A 1 166 ? 10.321 13.290 1.665 1.00 89.44 166 TYR A O 1
ATOM 1284 N N . LYS A 1 167 ? 10.973 14.717 0.047 1.00 90.94 167 LYS A N 1
ATOM 1285 C CA . LYS A 1 167 ? 11.136 15.895 0.919 1.00 90.94 167 LYS A CA 1
ATOM 1286 C C . LYS A 1 167 ? 9.799 16.475 1.382 1.00 90.94 167 LYS A C 1
ATOM 1288 O O . LYS A 1 167 ? 9.697 16.964 2.509 1.00 90.94 167 LYS A O 1
ATOM 1293 N N . ALA A 1 168 ? 8.775 16.433 0.530 1.00 90.88 168 ALA A N 1
ATOM 1294 C CA . ALA A 1 168 ? 7.437 16.895 0.877 1.00 90.88 168 ALA A CA 1
ATOM 1295 C C . ALA A 1 168 ? 6.817 16.034 1.985 1.00 90.88 168 ALA A C 1
ATOM 1297 O O . ALA A 1 168 ? 6.269 16.591 2.935 1.00 90.88 168 ALA A O 1
ATOM 1298 N N . ILE A 1 169 ? 6.972 14.706 1.912 1.00 92.31 169 ILE A N 1
ATOM 1299 C CA . ILE A 1 169 ? 6.535 13.774 2.962 1.00 92.31 169 ILE A CA 1
ATOM 1300 C C . ILE A 1 169 ? 7.237 14.094 4.286 1.00 92.31 169 ILE A C 1
ATOM 1302 O O . ILE A 1 169 ? 6.570 14.275 5.299 1.00 92.31 169 ILE A O 1
ATOM 1306 N N . GLU A 1 170 ? 8.564 14.258 4.282 1.00 93.25 170 GLU A N 1
ATOM 1307 C CA . GLU A 1 170 ? 9.317 14.636 5.489 1.00 93.25 170 GLU A CA 1
ATOM 1308 C C . GLU A 1 170 ? 8.821 15.951 6.106 1.00 93.25 170 GLU A C 1
ATOM 1310 O O . GLU A 1 170 ? 8.589 16.043 7.314 1.00 93.25 170 GLU A O 1
ATOM 1315 N N . SER A 1 171 ? 8.610 16.963 5.266 1.00 91.75 171 SER A N 1
ATOM 1316 C CA . SER A 1 171 ? 8.107 18.268 5.699 1.00 91.75 171 SER A CA 1
ATOM 1317 C C . SER A 1 171 ? 6.687 18.168 6.266 1.00 91.75 171 SER A C 1
ATOM 1319 O O . SER A 1 171 ? 6.361 18.833 7.251 1.00 91.75 171 SER A O 1
ATOM 1321 N N . TYR A 1 172 ? 5.840 17.335 5.657 1.00 91.94 172 TYR A N 1
ATOM 1322 C CA . TYR A 1 172 ? 4.472 17.093 6.098 1.00 91.94 172 TYR A CA 1
ATOM 1323 C C . TYR A 1 172 ? 4.434 16.417 7.472 1.00 91.94 172 TYR A C 1
ATOM 1325 O O . TYR A 1 172 ? 3.736 16.915 8.360 1.00 91.94 172 TYR A O 1
ATOM 1333 N N . GLU A 1 173 ? 5.210 15.346 7.666 1.00 93.00 173 GLU A N 1
ATOM 1334 C CA . GLU A 1 173 ? 5.326 14.635 8.947 1.00 93.00 173 GLU A CA 1
ATOM 1335 C C . GLU A 1 173 ? 5.810 15.588 10.049 1.00 93.00 173 GLU A C 1
ATOM 1337 O O . GLU A 1 173 ? 5.198 15.695 11.116 1.00 93.00 173 GLU A O 1
ATOM 1342 N N . ALA A 1 174 ? 6.865 16.362 9.768 1.00 91.75 174 ALA A N 1
ATOM 1343 C CA . ALA A 1 174 ? 7.445 17.299 10.723 1.00 91.75 174 ALA A CA 1
ATOM 1344 C C . ALA A 1 174 ? 6.462 18.403 11.146 1.00 91.75 174 ALA A C 1
ATOM 1346 O O . ALA A 1 174 ? 6.402 18.743 12.336 1.00 91.75 174 ALA A O 1
ATOM 1347 N N . LYS A 1 175 ? 5.696 18.947 10.189 1.00 90.56 175 LYS A N 1
ATOM 1348 C CA . LYS A 1 175 ? 4.751 20.051 10.407 1.00 90.56 175 LYS A CA 1
ATOM 1349 C C . LYS A 1 175 ? 3.469 19.597 11.098 1.00 90.56 175 LYS A C 1
ATOM 1351 O O . LYS A 1 175 ? 3.034 20.251 12.040 1.00 90.56 175 LYS A O 1
ATOM 1356 N N . ASN A 1 176 ? 2.861 18.512 10.625 1.00 87.44 176 ASN A N 1
ATOM 1357 C CA . ASN A 1 176 ? 1.524 18.100 11.059 1.00 87.44 176 ASN A CA 1
ATOM 1358 C C . ASN A 1 176 ? 1.547 17.056 12.177 1.00 87.44 176 ASN A C 1
ATOM 1360 O O . ASN A 1 176 ? 0.499 16.783 12.751 1.00 87.44 176 ASN A O 1
ATOM 1364 N N . LYS A 1 177 ? 2.720 16.485 12.494 1.00 88.56 177 LYS A N 1
ATOM 1365 C CA . LYS A 1 177 ? 2.859 15.373 13.449 1.00 88.56 177 LYS A CA 1
ATOM 1366 C C . LYS A 1 177 ? 1.981 14.180 13.060 1.00 88.56 177 LYS A C 1
ATOM 1368 O O . LYS A 1 177 ? 1.357 13.557 13.911 1.00 88.56 177 LYS A O 1
ATOM 1373 N N . LEU A 1 178 ? 1.918 13.913 11.755 1.00 88.38 178 LEU A N 1
ATOM 1374 C CA . LEU A 1 178 ? 1.181 12.802 11.169 1.00 88.38 178 LEU A CA 1
ATOM 1375 C C . LEU A 1 178 ? 2.147 11.935 10.376 1.00 88.38 178 LEU A C 1
ATOM 1377 O O . LEU A 1 178 ? 2.679 12.391 9.367 1.00 88.38 178 LEU A O 1
ATOM 1381 N N . ASP A 1 179 ? 2.333 10.701 10.830 1.00 92.19 179 ASP A N 1
ATOM 1382 C CA . ASP A 1 179 ? 3.182 9.729 10.142 1.00 92.19 179 ASP A CA 1
ATOM 1383 C C . ASP A 1 179 ? 2.615 9.326 8.775 1.00 92.19 179 ASP A C 1
ATOM 1385 O O . ASP A 1 179 ? 1.404 9.103 8.629 1.00 92.19 179 ASP A O 1
ATOM 1389 N N . VAL A 1 180 ? 3.511 9.189 7.796 1.00 94.25 180 VAL A N 1
ATOM 1390 C CA . VAL A 1 180 ? 3.223 8.635 6.472 1.00 94.25 180 VAL A CA 1
ATOM 1391 C C . VAL A 1 180 ? 3.940 7.296 6.322 1.00 94.25 180 VAL A C 1
ATOM 1393 O O . VAL A 1 180 ? 5.090 7.112 6.729 1.00 94.25 180 VAL A O 1
ATOM 1396 N N . HIS A 1 181 ? 3.278 6.340 5.682 1.00 96.25 181 HIS A N 1
ATOM 1397 C CA . HIS A 1 181 ? 3.840 5.024 5.400 1.00 96.25 181 HIS A CA 1
ATOM 1398 C C . HIS A 1 181 ? 3.878 4.784 3.900 1.00 96.25 181 HIS A C 1
ATOM 1400 O O . HIS A 1 181 ? 2.970 5.178 3.178 1.00 96.25 181 HIS A O 1
ATOM 1406 N N . TYR A 1 182 ? 4.895 4.082 3.416 1.00 96.56 182 TYR A N 1
ATOM 1407 C CA . TYR A 1 182 ? 4.904 3.583 2.050 1.00 96.56 182 TYR A CA 1
ATOM 1408 C C . TYR A 1 182 ? 4.110 2.280 1.943 1.00 96.56 182 TYR A C 1
ATOM 1410 O O . TYR A 1 182 ? 4.400 1.322 2.662 1.00 96.56 182 TYR A O 1
ATOM 1418 N N . LEU A 1 183 ? 3.154 2.224 1.013 1.00 96.88 183 LEU A N 1
ATOM 1419 C CA . LEU A 1 183 ? 2.467 1.011 0.577 1.00 96.88 183 LEU A CA 1
ATOM 1420 C C . LEU A 1 183 ? 3.147 0.455 -0.680 1.00 96.88 183 LEU A C 1
ATOM 1422 O O . LEU A 1 183 ? 2.950 0.923 -1.793 1.00 96.88 183 LEU A O 1
ATOM 1426 N N . LEU A 1 184 ? 3.953 -0.580 -0.507 1.00 96.44 184 LEU A N 1
ATOM 1427 C CA . LEU A 1 184 ? 4.758 -1.175 -1.561 1.00 96.44 184 LEU A CA 1
ATOM 1428 C C . LEU A 1 184 ? 4.018 -2.337 -2.224 1.00 96.44 184 LEU A C 1
ATOM 1430 O O . LEU A 1 184 ? 3.824 -3.396 -1.613 1.00 96.44 184 LEU A O 1
ATOM 1434 N N . TYR A 1 185 ? 3.630 -2.159 -3.484 1.00 96.56 185 TYR A N 1
ATOM 1435 C CA . TYR A 1 185 ? 3.015 -3.207 -4.289 1.00 96.56 185 TYR A CA 1
ATOM 1436 C C . TYR A 1 185 ? 4.070 -4.141 -4.870 1.00 96.56 185 TYR A C 1
ATOM 1438 O O . TYR A 1 185 ? 4.950 -3.731 -5.627 1.00 96.56 185 TYR A O 1
ATOM 1446 N N . ASN A 1 186 ? 3.933 -5.425 -4.549 1.00 94.88 186 ASN A N 1
ATOM 1447 C CA . ASN A 1 186 ? 4.804 -6.494 -5.021 1.00 94.88 186 ASN A CA 1
ATOM 1448 C C . ASN A 1 186 ? 3.964 -7.620 -5.638 1.00 94.88 186 ASN A C 1
ATOM 1450 O O . ASN A 1 186 ? 2.806 -7.810 -5.240 1.00 94.88 186 ASN A O 1
ATOM 1454 N N . PRO A 1 187 ? 4.541 -8.434 -6.540 1.00 93.19 187 PRO A N 1
ATOM 1455 C CA . PRO A 1 187 ? 3.915 -9.693 -6.934 1.00 93.19 187 PRO A CA 1
ATOM 1456 C C . PRO A 1 187 ? 3.690 -10.587 -5.711 1.00 93.19 187 PRO A C 1
ATOM 1458 O O . PRO A 1 187 ? 4.345 -10.431 -4.679 1.00 93.19 187 PRO A O 1
ATOM 1461 N N . TRP A 1 188 ? 2.777 -11.554 -5.813 1.00 92.12 188 TRP A N 1
ATOM 1462 C CA . TRP A 1 188 ? 2.472 -12.462 -4.697 1.00 92.12 188 TRP A CA 1
ATOM 1463 C C . TRP A 1 188 ? 3.729 -13.166 -4.159 1.00 92.12 188 TRP A C 1
ATOM 1465 O O . TRP A 1 188 ? 3.926 -13.280 -2.948 1.00 92.12 188 TRP A O 1
ATOM 1475 N N . VAL A 1 189 ? 4.610 -13.587 -5.064 1.00 89.62 189 VAL A N 1
ATOM 1476 C CA . VAL A 1 189 ? 5.893 -14.237 -4.782 1.00 89.62 189 VAL A CA 1
ATOM 1477 C C . VAL A 1 189 ? 6.974 -13.518 -5.593 1.00 89.62 189 VAL A C 1
ATOM 1479 O O . VAL A 1 189 ? 6.706 -13.075 -6.708 1.00 89.62 189 VAL A O 1
ATOM 1482 N N . LEU A 1 190 ? 8.165 -13.367 -5.014 1.00 88.00 190 LEU A N 1
ATOM 1483 C CA . LEU A 1 190 ? 9.343 -12.856 -5.718 1.00 88.00 190 LEU A CA 1
ATOM 1484 C C . LEU A 1 190 ? 10.132 -13.980 -6.372 1.00 88.00 190 LEU A C 1
ATOM 1486 O O . LEU A 1 190 ? 9.906 -15.147 -6.080 1.00 88.00 190 LEU A O 1
ATOM 1490 N N . ASP A 1 191 ? 11.045 -13.599 -7.261 1.00 88.75 191 ASP A N 1
ATOM 1491 C CA . ASP A 1 191 ? 11.719 -14.510 -8.186 1.00 88.75 191 ASP A CA 1
ATOM 1492 C C . ASP A 1 191 ? 10.690 -15.257 -9.053 1.00 88.75 191 ASP A C 1
ATOM 1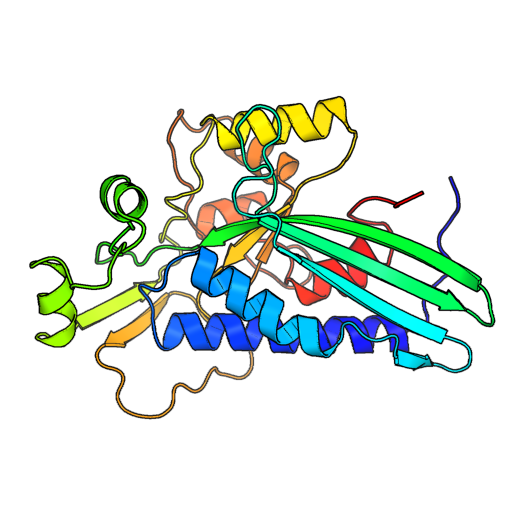494 O O . ASP A 1 191 ? 10.809 -16.439 -9.365 1.00 88.75 191 ASP A O 1
ATOM 1498 N N . ALA A 1 192 ? 9.646 -14.516 -9.437 1.00 88.62 192 ALA A N 1
ATOM 1499 C CA . ALA A 1 192 ? 8.539 -14.977 -10.255 1.00 88.62 192 ALA A CA 1
ATOM 1500 C C . ALA A 1 192 ? 8.633 -14.392 -11.667 1.00 88.62 192 ALA A C 1
ATOM 1502 O O . ALA A 1 192 ? 9.090 -13.263 -11.873 1.00 88.62 192 ALA A O 1
ATOM 1503 N N . SER A 1 193 ? 8.155 -15.170 -12.634 1.00 90.12 193 SER A N 1
ATOM 1504 C CA . SER A 1 193 ? 8.026 -14.761 -14.026 1.00 90.12 193 SER A CA 1
ATOM 1505 C C . SER A 1 193 ? 6.566 -14.862 -14.452 1.00 90.12 193 SER A C 1
ATOM 1507 O O . SER A 1 193 ? 5.928 -15.891 -14.231 1.00 90.12 193 SER A O 1
ATOM 1509 N N . TYR A 1 194 ? 6.043 -13.794 -15.048 1.00 88.44 194 TYR A N 1
ATOM 1510 C CA . TYR A 1 194 ? 4.682 -13.743 -15.579 1.00 88.44 194 TYR A CA 1
ATOM 1511 C C . TYR A 1 194 ? 4.739 -13.625 -17.095 1.00 88.44 194 TYR A C 1
ATOM 1513 O O . TYR A 1 194 ? 5.279 -12.648 -17.613 1.00 88.44 194 TYR A O 1
ATOM 1521 N N . ALA A 1 195 ? 4.217 -14.628 -17.798 1.00 86.75 195 ALA A N 1
ATOM 1522 C CA . ALA A 1 195 ? 4.132 -14.623 -19.252 1.00 86.75 195 ALA A CA 1
ATOM 1523 C C . ALA A 1 195 ? 2.966 -13.745 -19.729 1.00 86.75 195 ALA A C 1
ATOM 1525 O O . ALA A 1 195 ? 1.895 -13.738 -19.120 1.00 86.75 195 ALA A O 1
ATOM 1526 N N . TYR A 1 196 ? 3.184 -13.035 -20.831 1.00 82.06 196 TYR A N 1
ATOM 1527 C CA . TYR A 1 196 ? 2.194 -12.208 -21.503 1.00 82.06 196 TYR A CA 1
ATOM 1528 C C . TYR A 1 196 ? 2.237 -12.479 -23.019 1.00 82.06 196 TYR A C 1
ATOM 1530 O O . TYR A 1 196 ? 3.342 -12.542 -23.563 1.00 82.06 196 TYR A O 1
ATOM 1538 N N . PRO A 1 197 ? 1.095 -12.647 -23.716 1.00 83.69 197 PRO A N 1
ATOM 1539 C CA . PRO A 1 197 ? -0.274 -12.609 -23.193 1.00 83.69 197 PRO A CA 1
ATOM 1540 C C . PRO A 1 197 ? -0.569 -13.759 -22.218 1.00 83.69 197 PRO A C 1
ATOM 1542 O O . PRO A 1 197 ? 0.027 -14.833 -22.292 1.00 83.69 197 PRO A O 1
ATOM 1545 N N . VAL A 1 198 ? -1.478 -13.517 -21.271 1.00 85.12 198 VAL A N 1
ATOM 1546 C CA . VAL A 1 198 ? -1.825 -14.497 -20.234 1.00 85.12 198 VAL A CA 1
ATOM 1547 C C . VAL A 1 198 ? -2.684 -15.611 -20.830 1.00 85.12 198 VAL A C 1
ATOM 1549 O O . VAL A 1 198 ? -3.775 -15.356 -21.338 1.00 85.12 198 VAL A O 1
ATOM 1552 N N . ALA A 1 199 ? -2.224 -16.857 -20.715 1.00 79.69 199 ALA A N 1
ATOM 1553 C CA . ALA A 1 199 ? -3.011 -18.037 -21.053 1.00 79.69 199 ALA A CA 1
ATOM 1554 C C . ALA A 1 199 ? -3.658 -18.631 -19.788 1.00 79.69 199 ALA A C 1
ATOM 1556 O O . ALA A 1 199 ? -2.972 -19.149 -18.906 1.00 79.69 199 ALA A O 1
ATOM 1557 N N . GLY A 1 200 ? -4.990 -18.581 -19.708 1.00 79.25 200 GLY A N 1
ATOM 1558 C CA . GLY A 1 200 ? -5.766 -19.207 -18.634 1.00 79.25 200 GLY A CA 1
ATOM 1559 C C . GLY A 1 200 ? -5.850 -18.402 -17.331 1.00 79.25 200 GLY A C 1
ATOM 1560 O O . GLY A 1 200 ? -5.571 -17.207 -17.276 1.00 79.25 200 GLY A O 1
ATOM 1561 N N . ALA A 1 201 ? -6.304 -19.066 -16.265 1.00 77.25 201 ALA A N 1
ATOM 1562 C CA . ALA A 1 201 ? -6.526 -18.430 -14.971 1.00 77.25 201 ALA A CA 1
ATOM 1563 C C . ALA A 1 201 ? -5.228 -18.341 -14.156 1.00 77.25 201 ALA A C 1
ATOM 1565 O O . ALA A 1 201 ? -4.608 -19.357 -13.836 1.00 77.25 201 ALA A O 1
ATOM 1566 N N . VAL A 1 202 ? -4.870 -17.131 -13.728 1.00 80.25 202 VAL A N 1
ATOM 1567 C CA . VAL A 1 202 ? -3.792 -16.922 -12.758 1.00 80.25 202 VAL A CA 1
ATOM 1568 C C . VAL A 1 202 ? -4.267 -17.363 -11.375 1.00 80.25 202 VAL A C 1
ATOM 1570 O O . VAL A 1 202 ? -5.219 -16.812 -10.824 1.00 80.25 202 VAL A O 1
ATOM 1573 N N . LYS A 1 203 ? -3.586 -18.347 -10.781 1.00 76.50 203 LYS A N 1
ATOM 1574 C CA . LYS A 1 203 ? -3.850 -18.797 -9.410 1.00 76.50 203 LYS A CA 1
ATOM 1575 C C . LYS A 1 203 ? -2.681 -18.443 -8.508 1.00 76.50 203 LYS A C 1
ATOM 1577 O O . LYS A 1 203 ? -1.606 -19.028 -8.604 1.00 76.50 203 LYS A O 1
ATOM 1582 N N . LEU A 1 204 ? -2.911 -17.520 -7.580 1.00 84.50 204 LEU A N 1
ATOM 1583 C CA . LEU A 1 204 ? -1.955 -17.265 -6.509 1.00 84.50 204 LEU A CA 1
ATOM 1584 C C . LEU A 1 204 ? -1.938 -18.447 -5.531 1.00 84.50 204 LEU A C 1
ATOM 1586 O O . LEU A 1 204 ? -2.997 -18.898 -5.078 1.00 84.50 204 LEU A O 1
ATOM 1590 N N . GLY A 1 205 ? -0.740 -18.925 -5.183 1.00 78.00 205 GLY A N 1
ATOM 1591 C CA . GLY A 1 205 ? -0.538 -19.983 -4.188 1.00 78.00 205 GLY A CA 1
ATOM 1592 C C . GLY A 1 205 ? -1.024 -19.610 -2.776 1.00 78.00 205 GLY A C 1
ATOM 1593 O O . GLY A 1 205 ? -1.537 -18.515 -2.536 1.00 78.00 205 GLY A O 1
ATOM 1594 N N . LYS A 1 206 ? -0.853 -20.523 -1.810 1.00 72.31 206 LYS A N 1
ATOM 1595 C CA . LYS A 1 206 ? -1.392 -20.363 -0.442 1.00 72.31 206 LYS A CA 1
ATOM 1596 C C . LYS A 1 206 ? -0.702 -19.267 0.381 1.00 72.31 206 LYS A C 1
ATOM 1598 O O . LYS A 1 206 ? -1.380 -18.559 1.118 1.00 72.31 206 LYS A O 1
ATOM 1603 N N . ALA A 1 207 ? 0.613 -19.100 0.243 1.00 68.31 207 ALA A N 1
ATOM 1604 C CA . ALA A 1 207 ? 1.378 -18.080 0.956 1.00 68.31 207 ALA A CA 1
ATOM 1605 C C . ALA A 1 207 ? 2.378 -17.410 0.010 1.00 68.31 207 ALA A C 1
ATOM 1607 O O . ALA A 1 207 ? 3.158 -18.086 -0.654 1.00 68.31 207 ALA A O 1
ATOM 1608 N N . GLY A 1 208 ? 2.322 -16.081 -0.056 1.00 67.62 208 GLY A N 1
ATOM 1609 C CA . GLY A 1 208 ? 3.241 -15.256 -0.828 1.00 67.62 208 GLY A CA 1
ATOM 1610 C C . GLY A 1 208 ? 4.118 -14.395 0.079 1.00 67.62 208 GLY A C 1
ATOM 1611 O O . GLY A 1 208 ? 3.615 -13.831 1.060 1.00 67.62 208 GLY A O 1
ATOM 1612 N N . ASN A 1 209 ? 5.416 -14.301 -0.223 1.00 71.44 209 ASN A N 1
ATOM 1613 C CA . ASN A 1 209 ? 6.382 -13.478 0.521 1.00 71.44 209 ASN A CA 1
ATOM 1614 C C . ASN A 1 209 ? 6.529 -12.055 -0.035 1.00 71.44 209 ASN A C 1
ATOM 1616 O O . ASN A 1 209 ? 7.012 -11.186 0.687 1.00 71.44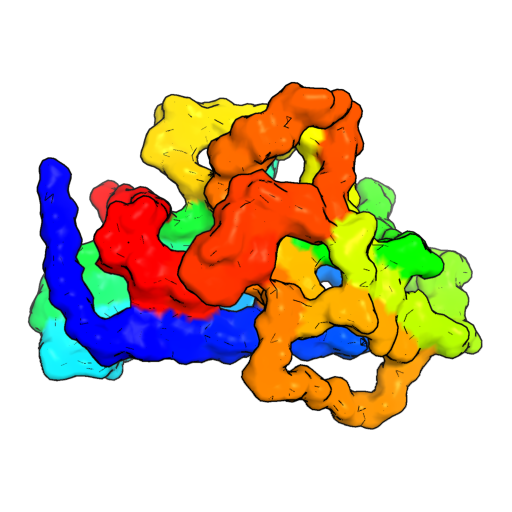 209 ASN A O 1
ATOM 1620 N N . GLY A 1 210 ? 6.035 -11.788 -1.247 1.00 81.25 210 GLY A N 1
ATOM 1621 C CA . GLY A 1 210 ? 5.884 -10.433 -1.771 1.00 81.25 210 GLY A CA 1
ATOM 1622 C C . GLY A 1 210 ? 4.597 -9.807 -1.239 1.00 81.25 210 GLY A C 1
ATOM 1623 O O . GLY A 1 210 ? 4.443 -9.647 -0.030 1.00 81.25 210 GLY A O 1
ATOM 1624 N N . GLY A 1 211 ? 3.652 -9.508 -2.121 1.00 91.50 211 GLY A N 1
ATOM 1625 C CA . GLY A 1 211 ? 2.399 -8.822 -1.817 1.00 91.50 211 GLY A CA 1
ATOM 1626 C C . GLY A 1 211 ? 2.552 -7.405 -1.271 1.00 91.50 211 GLY A C 1
ATOM 1627 O O . GLY A 1 211 ? 3.657 -6.876 -1.173 1.00 91.50 211 GLY A O 1
ATOM 1628 N N . CYS A 1 212 ? 1.431 -6.774 -0.933 1.00 94.12 212 CYS A N 1
ATOM 1629 C CA . CYS A 1 212 ? 1.397 -5.419 -0.399 1.00 94.12 212 CYS A CA 1
ATOM 1630 C C . CYS A 1 212 ? 2.131 -5.349 0.945 1.00 94.12 212 CYS A C 1
ATOM 1632 O O . CYS A 1 212 ? 1.742 -6.016 1.919 1.00 94.12 212 CYS A O 1
ATOM 1634 N N . ARG A 1 213 ? 3.180 -4.526 0.993 1.00 94.00 213 ARG A N 1
ATOM 1635 C CA . ARG A 1 213 ? 3.978 -4.276 2.195 1.00 94.00 213 ARG A CA 1
ATOM 1636 C C . ARG A 1 213 ? 3.842 -2.844 2.657 1.00 94.00 213 ARG A C 1
ATOM 1638 O O . ARG A 1 213 ? 3.713 -1.954 1.833 1.00 94.00 213 ARG A O 1
ATOM 1645 N N . VAL A 1 214 ? 3.878 -2.639 3.965 1.00 94.81 214 VAL A N 1
ATOM 1646 C CA . VAL A 1 214 ? 3.844 -1.312 4.570 1.00 94.81 214 VAL A CA 1
ATOM 1647 C C . VAL A 1 214 ? 5.143 -1.082 5.324 1.00 94.81 214 VAL A C 1
ATOM 1649 O O . VAL A 1 214 ? 5.571 -1.946 6.094 1.00 94.81 214 VAL A O 1
ATOM 1652 N N . VAL A 1 215 ? 5.767 0.068 5.083 1.00 94.31 215 VAL A N 1
ATOM 1653 C CA . VAL A 1 215 ? 7.001 0.508 5.746 1.00 94.31 215 VAL A CA 1
ATOM 1654 C C . VAL A 1 215 ? 6.836 1.969 6.140 1.00 94.31 215 VAL A C 1
ATOM 1656 O O . VAL A 1 215 ? 6.348 2.762 5.343 1.00 94.31 215 VAL A O 1
ATOM 1659 N N . SER A 1 216 ? 7.249 2.346 7.347 1.00 94.31 216 SER A N 1
ATOM 1660 C CA . SER A 1 216 ? 7.266 3.757 7.749 1.00 94.31 216 SER A CA 1
ATOM 1661 C C . SER A 1 216 ? 8.179 4.588 6.837 1.00 94.31 216 SER A C 1
ATOM 1663 O O . SER A 1 216 ? 9.295 4.163 6.510 1.00 94.31 216 SER A O 1
ATOM 1665 N N . ALA A 1 217 ? 7.724 5.777 6.427 1.00 95.12 217 ALA A N 1
ATOM 1666 C CA . ALA A 1 217 ? 8.528 6.673 5.603 1.00 95.12 217 ALA A CA 1
ATOM 1667 C C . ALA A 1 217 ? 9.798 7.126 6.335 1.00 95.12 217 ALA A C 1
ATOM 1669 O O . ALA A 1 217 ? 10.854 7.218 5.708 1.00 95.12 217 ALA A O 1
ATOM 1670 N N . SER A 1 218 ? 9.735 7.332 7.654 1.00 94.25 218 SER A N 1
ATOM 1671 C CA . SER A 1 218 ? 10.896 7.706 8.467 1.00 94.25 218 SER A CA 1
ATOM 1672 C C . SER A 1 218 ? 11.919 6.570 8.582 1.00 94.25 218 SER A C 1
ATOM 1674 O O . SER A 1 218 ? 13.115 6.807 8.402 1.00 94.25 218 SER A O 1
ATOM 1676 N N . THR A 1 219 ? 11.471 5.323 8.778 1.00 93.62 219 THR A N 1
ATOM 1677 C CA . THR A 1 219 ? 12.347 4.137 8.778 1.00 93.62 219 THR A CA 1
ATOM 1678 C C . THR A 1 219 ? 13.033 3.956 7.429 1.00 93.62 219 THR A C 1
ATOM 1680 O O . THR A 1 219 ? 14.249 3.764 7.370 1.00 93.62 219 THR A O 1
ATOM 1683 N N . LEU A 1 220 ? 12.272 4.055 6.334 1.00 94.38 220 LEU A N 1
ATOM 1684 C CA . LEU A 1 220 ? 12.836 3.932 4.995 1.00 94.38 220 LEU A CA 1
ATOM 1685 C C . LEU A 1 220 ? 13.826 5.066 4.705 1.00 94.38 220 LEU A C 1
ATOM 1687 O O . LEU A 1 220 ? 14.900 4.815 4.161 1.00 94.38 220 LEU A O 1
ATOM 1691 N N . ARG A 1 221 ? 13.500 6.295 5.123 1.00 94.81 221 ARG A N 1
ATOM 1692 C CA . ARG A 1 221 ? 14.375 7.461 4.984 1.00 94.81 221 ARG A CA 1
ATOM 1693 C C . ARG A 1 221 ? 15.694 7.253 5.706 1.00 94.81 221 ARG A C 1
ATOM 1695 O O . ARG A 1 221 ? 16.734 7.428 5.083 1.00 94.81 221 ARG A O 1
ATOM 1702 N N . ALA A 1 222 ? 15.651 6.833 6.971 1.00 94.38 222 ALA A N 1
ATOM 1703 C CA . ALA A 1 222 ? 16.835 6.534 7.773 1.00 94.38 222 ALA A CA 1
ATOM 1704 C C . ALA A 1 222 ? 17.727 5.470 7.110 1.00 94.38 222 ALA A C 1
ATOM 1706 O O . ALA A 1 222 ? 18.932 5.669 6.972 1.00 94.38 222 ALA A O 1
ATOM 1707 N N . GLY A 1 223 ? 17.132 4.380 6.616 1.00 93.88 223 GLY A N 1
ATOM 1708 C CA . GLY A 1 223 ? 17.869 3.305 5.947 1.00 93.88 223 GLY A CA 1
ATOM 1709 C C . GLY A 1 223 ? 18.477 3.680 4.589 1.00 93.88 223 GLY A C 1
ATOM 1710 O O . GLY A 1 223 ? 19.398 3.009 4.126 1.00 93.88 223 GLY A O 1
ATOM 1711 N N . LEU A 1 224 ? 17.991 4.748 3.947 1.00 95.19 224 LEU A N 1
ATOM 1712 C CA . LEU A 1 224 ? 18.469 5.218 2.643 1.00 95.19 224 LEU A CA 1
ATOM 1713 C C . LEU A 1 224 ? 19.332 6.487 2.717 1.00 95.19 224 LEU A C 1
ATOM 1715 O O . LEU A 1 224 ? 19.736 6.986 1.670 1.00 95.19 224 LEU A O 1
ATOM 1719 N N . GLN A 1 225 ? 19.668 6.992 3.911 1.00 93.94 225 GLN A N 1
ATOM 1720 C CA . GLN A 1 225 ? 20.429 8.244 4.082 1.00 93.94 225 GLN A CA 1
ATOM 1721 C C . GLN A 1 225 ? 21.785 8.256 3.363 1.00 93.94 225 GLN A C 1
ATOM 1723 O O . GLN A 1 225 ? 22.234 9.307 2.917 1.00 93.94 225 GLN A O 1
ATOM 1728 N N . SER A 1 226 ? 22.440 7.098 3.231 1.00 94.19 226 SER A N 1
ATOM 1729 C CA . SER A 1 226 ? 23.737 6.973 2.552 1.00 94.19 226 SER A CA 1
ATOM 1730 C C . SER A 1 226 ? 23.635 6.885 1.026 1.00 94.19 226 SER A C 1
ATOM 1732 O O . SER A 1 226 ? 24.657 6.852 0.339 1.00 94.19 226 SER A O 1
ATOM 1734 N N . LYS A 1 227 ? 22.421 6.802 0.472 1.00 96.75 227 LYS A N 1
ATOM 1735 C CA . LYS A 1 227 ? 22.200 6.674 -0.969 1.00 96.75 227 LYS A CA 1
ATOM 1736 C C . LYS A 1 227 ? 22.152 8.056 -1.629 1.00 96.75 227 LYS A C 1
ATOM 1738 O O . LYS A 1 227 ? 21.637 9.002 -1.037 1.00 96.75 227 LYS A O 1
ATOM 1743 N N . PRO A 1 228 ? 22.656 8.191 -2.867 1.00 96.00 228 PRO A N 1
ATOM 1744 C CA . PRO A 1 228 ? 22.626 9.466 -3.572 1.00 96.00 228 PRO A CA 1
ATOM 1745 C C . PRO A 1 228 ? 21.196 9.881 -3.945 1.00 96.00 228 PRO A C 1
ATOM 1747 O O . PRO A 1 228 ? 20.296 9.049 -4.072 1.00 96.00 228 PRO A O 1
ATOM 1750 N N . SER A 1 229 ? 21.007 11.181 -4.184 1.00 96.25 229 SER A N 1
ATOM 1751 C CA . SER A 1 229 ? 19.751 11.726 -4.713 1.00 96.25 229 SER A CA 1
ATOM 1752 C C . SER A 1 229 ? 19.350 11.039 -6.025 1.00 96.25 229 SER A C 1
ATOM 1754 O O . SER A 1 229 ? 20.199 10.738 -6.865 1.00 96.25 229 SER A O 1
ATOM 1756 N N . GLY A 1 230 ? 18.056 10.770 -6.198 1.00 94.62 230 GLY A N 1
ATOM 1757 C CA . GLY A 1 230 ? 17.516 10.056 -7.356 1.00 94.62 230 GLY A CA 1
ATOM 1758 C C . GLY A 1 230 ? 17.667 8.532 -7.296 1.00 94.62 230 GLY A C 1
ATOM 1759 O O . GLY A 1 230 ? 17.171 7.844 -8.188 1.00 94.62 230 GLY A O 1
ATOM 1760 N N . TYR A 1 231 ? 18.318 7.979 -6.265 1.00 96.81 231 TYR A N 1
ATOM 1761 C CA . TYR A 1 231 ? 18.442 6.533 -6.094 1.00 96.81 231 TYR A CA 1
ATOM 1762 C C . TYR A 1 231 ? 17.086 5.873 -5.832 1.00 96.81 231 TYR A C 1
ATOM 1764 O O . TYR A 1 231 ? 16.316 6.347 -5.000 1.00 96.81 231 TYR A O 1
ATOM 1772 N N . SER A 1 232 ? 16.839 4.730 -6.476 1.00 97.00 232 SER A N 1
ATOM 1773 C CA . SER A 1 232 ? 15.673 3.882 -6.207 1.00 97.00 232 SER A CA 1
ATOM 1774 C C . SER A 1 232 ? 16.085 2.567 -5.547 1.00 97.00 232 SER A C 1
ATOM 1776 O O . SER A 1 232 ? 16.911 1.842 -6.127 1.00 97.00 232 SER A O 1
ATOM 1778 N N . PRO A 1 233 ? 15.512 2.223 -4.378 1.00 96.75 233 PRO A N 1
ATOM 1779 C CA . PRO A 1 233 ? 15.858 1.005 -3.663 1.00 96.75 233 PRO A CA 1
ATOM 1780 C C . PRO A 1 233 ? 15.273 -0.240 -4.329 1.00 96.75 233 PRO A C 1
ATOM 1782 O O . PRO A 1 233 ? 14.206 -0.215 -4.953 1.00 96.75 233 PRO A O 1
ATOM 1785 N N . SER A 1 234 ? 15.993 -1.345 -4.169 1.00 95.75 234 SER A N 1
ATOM 1786 C CA . SER A 1 234 ? 15.517 -2.688 -4.497 1.00 95.75 234 SER A CA 1
ATOM 1787 C C . SER A 1 234 ? 14.603 -3.262 -3.413 1.00 95.75 234 SER A C 1
ATOM 1789 O O . SER A 1 234 ? 14.625 -2.809 -2.267 1.00 95.75 234 SER A O 1
ATOM 1791 N N . PHE A 1 235 ? 13.842 -4.309 -3.743 1.00 94.56 235 PHE A N 1
ATOM 1792 C CA . PHE A 1 235 ? 13.085 -5.057 -2.738 1.00 94.56 235 PHE A CA 1
ATOM 1793 C C . PHE A 1 235 ? 13.990 -5.561 -1.608 1.00 94.56 235 PHE A C 1
ATOM 1795 O O . PHE A 1 235 ? 13.648 -5.390 -0.441 1.00 94.56 235 PHE A O 1
ATOM 1802 N N . SER A 1 236 ? 15.152 -6.142 -1.932 1.00 93.31 236 SER A N 1
ATOM 1803 C CA . SER A 1 236 ? 16.102 -6.649 -0.933 1.00 93.31 236 SER A CA 1
ATOM 1804 C C . SER A 1 236 ? 16.646 -5.564 -0.002 1.00 93.31 236 SER A C 1
ATOM 1806 O O . SER A 1 236 ? 16.876 -5.830 1.173 1.00 93.31 236 SER A O 1
ATOM 1808 N N . GLU A 1 237 ? 16.833 -4.338 -0.492 1.00 94.69 237 GLU A N 1
ATOM 1809 C CA . GLU A 1 237 ? 17.273 -3.227 0.358 1.00 94.69 237 GLU A CA 1
ATOM 1810 C C . GLU A 1 237 ? 16.162 -2.774 1.298 1.00 94.69 237 GLU A C 1
ATOM 1812 O O . GLU A 1 237 ? 16.402 -2.635 2.493 1.00 94.69 237 GLU A O 1
ATOM 1817 N N . VAL A 1 238 ? 14.933 -2.615 0.792 1.00 94.25 238 VAL A N 1
ATOM 1818 C CA . VAL A 1 238 ? 13.779 -2.326 1.657 1.00 94.25 238 VAL A CA 1
ATOM 1819 C C . VAL A 1 238 ? 13.601 -3.429 2.700 1.00 94.25 238 VAL A C 1
ATOM 1821 O O . VAL A 1 238 ? 13.317 -3.136 3.858 1.00 94.25 238 VAL A O 1
ATOM 1824 N N . ALA A 1 239 ? 13.822 -4.686 2.314 1.00 91.38 239 ALA A N 1
ATOM 1825 C CA . ALA A 1 239 ? 13.801 -5.824 3.220 1.00 91.38 239 ALA A CA 1
ATOM 1826 C C . ALA A 1 239 ? 14.844 -5.743 4.335 1.00 91.38 239 ALA A C 1
ATOM 1828 O O . ALA A 1 239 ? 14.515 -5.949 5.503 1.00 91.38 239 ALA A O 1
ATOM 1829 N N . GLY A 1 240 ? 16.079 -5.380 3.992 1.00 89.69 240 GLY A N 1
ATOM 1830 C CA . GLY A 1 240 ? 17.127 -5.147 4.980 1.00 89.69 240 GLY A CA 1
ATOM 1831 C C . GLY A 1 240 ? 16.812 -3.986 5.930 1.00 89.69 240 GLY A C 1
ATOM 1832 O O . GLY A 1 240 ? 17.114 -4.080 7.114 1.00 89.69 240 GLY A O 1
ATOM 1833 N N . ILE A 1 241 ? 16.177 -2.920 5.432 1.00 90.62 241 ILE A N 1
ATOM 1834 C CA . ILE A 1 241 ? 15.872 -1.704 6.207 1.00 90.62 241 ILE A CA 1
ATOM 1835 C C . ILE A 1 241 ? 14.685 -1.903 7.148 1.00 90.62 241 ILE A C 1
ATOM 1837 O O . ILE A 1 241 ? 14.755 -1.550 8.321 1.00 90.62 241 ILE A O 1
ATOM 1841 N N . ALA A 1 242 ? 13.580 -2.448 6.640 1.00 84.50 242 ALA A N 1
ATOM 1842 C CA . ALA A 1 242 ? 12.360 -2.616 7.423 1.00 84.50 242 ALA A CA 1
ATOM 1843 C C . ALA A 1 242 ? 12.490 -3.724 8.484 1.00 84.50 242 ALA A C 1
ATOM 1845 O O . ALA A 1 242 ? 11.665 -3.803 9.396 1.00 84.50 242 ALA A O 1
ATOM 1846 N N . GLY A 1 243 ? 13.514 -4.578 8.360 1.00 65.00 243 GLY A N 1
ATOM 1847 C CA . GLY A 1 243 ? 13.699 -5.763 9.184 1.00 65.00 243 GLY A CA 1
ATOM 1848 C C . GLY A 1 243 ? 12.588 -6.792 8.959 1.00 65.00 243 GLY A C 1
ATOM 1849 O O . GLY A 1 243 ? 11.536 -6.512 8.381 1.00 65.00 243 GLY A O 1
ATOM 1850 N N . GLY A 1 244 ? 12.808 -8.016 9.438 1.00 59.78 244 GLY A N 1
ATOM 1851 C CA . GLY A 1 244 ? 11.795 -9.072 9.457 1.00 59.78 244 GLY A CA 1
ATOM 1852 C C . GLY A 1 244 ? 10.692 -8.783 10.474 1.00 59.78 244 GLY A C 1
ATOM 1853 O O . GLY A 1 244 ? 10.486 -9.569 11.395 1.00 59.78 244 GLY A O 1
ATOM 1854 N N . ALA A 1 245 ? 10.018 -7.637 10.367 1.00 55.25 245 ALA A N 1
ATOM 1855 C CA . ALA A 1 245 ? 8.890 -7.309 11.215 1.00 55.25 245 ALA A CA 1
ATOM 1856 C C . ALA A 1 245 ? 7.838 -8.420 11.097 1.00 55.25 245 ALA A C 1
ATOM 1858 O O . ALA A 1 245 ? 7.643 -8.976 10.009 1.00 55.25 245 ALA A O 1
ATOM 1859 N N . ALA A 1 246 ? 7.207 -8.776 12.221 1.00 51.12 246 ALA A N 1
ATOM 1860 C CA . ALA A 1 246 ? 6.339 -9.944 12.360 1.00 51.12 246 ALA A CA 1
ATOM 1861 C C . ALA A 1 246 ? 5.444 -10.158 11.117 1.00 51.12 246 ALA A C 1
ATOM 1863 O O . ALA A 1 246 ? 4.448 -9.470 10.900 1.00 51.12 246 ALA A O 1
ATOM 1864 N N . GLY A 1 247 ? 5.839 -11.105 10.256 1.00 54.75 247 GLY A N 1
ATOM 1865 C CA . GLY A 1 247 ? 5.078 -11.508 9.071 1.00 54.75 247 GLY A CA 1
ATOM 1866 C C . GLY A 1 247 ? 5.587 -11.063 7.687 1.00 54.75 247 GLY A C 1
ATOM 1867 O O . GLY A 1 247 ? 4.867 -11.304 6.707 1.00 54.75 247 GLY A O 1
ATOM 1868 N N . GLY A 1 248 ? 6.778 -10.470 7.520 1.00 61.06 248 GLY A N 1
ATOM 1869 C CA . GLY A 1 248 ? 7.262 -10.076 6.185 1.00 61.06 248 GLY A CA 1
ATOM 1870 C C . GLY A 1 248 ? 8.762 -9.899 5.987 1.00 61.06 248 GLY A C 1
ATOM 1871 O O . GLY A 1 248 ? 9.482 -9.646 6.938 1.00 61.06 248 GLY A O 1
ATOM 1872 N N . GLN A 1 249 ? 9.214 -10.019 4.730 1.00 71.38 249 GLN A N 1
ATOM 1873 C CA . GLN A 1 249 ? 10.604 -9.742 4.350 1.00 71.38 249 GLN A CA 1
ATOM 1874 C C . GLN A 1 249 ? 10.853 -8.250 4.089 1.00 71.38 249 GLN A C 1
ATOM 1876 O O . GLN A 1 249 ? 11.916 -7.789 4.449 1.00 71.38 249 GLN A O 1
ATOM 1881 N N . ALA A 1 250 ? 9.896 -7.490 3.533 1.00 84.06 250 ALA A N 1
ATOM 1882 C CA . ALA A 1 250 ? 10.049 -6.064 3.188 1.00 84.06 250 ALA A CA 1
ATOM 1883 C C . ALA A 1 250 ? 9.059 -5.144 3.912 1.00 84.06 250 ALA A C 1
ATOM 1885 O O . ALA A 1 250 ? 8.388 -4.331 3.284 1.00 84.06 250 ALA A O 1
ATOM 1886 N N . GLY A 1 251 ? 8.934 -5.324 5.227 1.00 89.25 251 GLY A N 1
ATOM 1887 C CA . GLY A 1 251 ? 7.969 -4.617 6.069 1.00 89.25 251 GLY A CA 1
ATOM 1888 C C . GLY A 1 251 ? 6.713 -5.426 6.379 1.00 89.25 251 GLY A C 1
ATOM 1889 O O . GLY A 1 251 ? 6.586 -6.615 6.046 1.00 89.25 251 GLY A O 1
ATOM 1890 N N . TRP A 1 252 ? 5.755 -4.773 7.031 1.00 92.56 252 TRP A N 1
ATOM 1891 C CA . TRP A 1 252 ? 4.532 -5.419 7.496 1.00 92.56 252 TRP A CA 1
ATOM 1892 C C . TRP A 1 252 ? 3.639 -5.809 6.326 1.00 92.56 252 TRP A C 1
ATOM 1894 O O . TRP A 1 252 ? 3.553 -5.110 5.320 1.00 92.56 252 TRP A O 1
ATOM 1904 N N . ARG A 1 253 ? 2.916 -6.923 6.450 1.00 92.69 253 ARG A N 1
ATOM 1905 C CA . ARG A 1 253 ? 1.797 -7.186 5.531 1.00 92.69 253 ARG A CA 1
ATOM 1906 C C . ARG A 1 253 ? 0.739 -6.113 5.745 1.00 92.69 253 ARG A C 1
ATOM 1908 O O . ARG A 1 253 ? 0.427 -5.830 6.898 1.00 92.69 253 ARG A O 1
ATOM 1915 N N . LEU A 1 254 ? 0.133 -5.604 4.671 1.00 93.75 254 LEU A N 1
ATOM 1916 C CA . LEU A 1 254 ? -0.915 -4.577 4.758 1.00 93.75 254 LEU A CA 1
ATOM 1917 C C . LEU A 1 254 ? -1.985 -4.907 5.811 1.00 93.75 254 LEU A C 1
ATOM 1919 O O . LEU A 1 254 ? -2.297 -4.086 6.665 1.00 93.75 254 LEU A O 1
ATOM 1923 N N . TYR A 1 255 ? -2.495 -6.140 5.808 1.00 93.25 255 TYR A N 1
ATOM 1924 C CA . TYR A 1 255 ? -3.504 -6.545 6.782 1.00 93.25 255 TYR A CA 1
ATOM 1925 C C . TYR A 1 255 ? -2.996 -6.542 8.225 1.00 93.25 255 TYR A C 1
ATOM 1927 O O . TYR A 1 255 ? -3.766 -6.180 9.098 1.00 93.25 255 TYR A O 1
ATOM 1935 N N . HIS A 1 256 ? -1.732 -6.903 8.470 1.00 92.38 256 HIS A N 1
ATOM 1936 C CA . HIS A 1 256 ? -1.133 -6.880 9.807 1.00 92.38 256 HIS A CA 1
ATOM 1937 C C . HIS A 1 256 ? -0.891 -5.444 10.279 1.00 92.38 256 HIS A C 1
ATOM 1939 O O . HIS A 1 256 ? -1.191 -5.117 11.421 1.00 92.38 256 HIS A O 1
ATOM 1945 N N . PHE A 1 257 ? -0.425 -4.566 9.386 1.00 93.38 257 PHE A N 1
ATOM 1946 C CA . PHE A 1 257 ? -0.286 -3.143 9.682 1.00 93.38 257 PHE A CA 1
ATOM 1947 C C . PHE A 1 257 ? -1.622 -2.540 10.133 1.00 93.38 257 PHE A C 1
ATOM 1949 O O . PHE A 1 257 ? -1.702 -1.958 11.211 1.00 93.38 257 PHE A O 1
ATOM 1956 N N . ILE A 1 258 ? -2.700 -2.754 9.375 1.00 92.31 258 ILE A N 1
ATOM 1957 C CA . ILE A 1 258 ? -4.006 -2.193 9.734 1.00 92.31 258 ILE A CA 1
ATOM 1958 C C . ILE A 1 258 ? -4.602 -2.880 10.973 1.00 92.31 258 ILE A C 1
ATOM 1960 O O . ILE A 1 258 ? -5.065 -2.200 11.888 1.00 92.31 258 ILE A O 1
ATOM 1964 N N . SER A 1 259 ? -4.602 -4.216 11.043 1.00 91.44 259 SER A N 1
ATOM 1965 C CA . SER A 1 259 ? -5.256 -4.913 12.155 1.00 91.44 259 SER A CA 1
ATOM 1966 C C . SER A 1 259 ? -4.478 -4.825 13.455 1.00 91.44 259 SER A C 1
ATOM 1968 O O . SER A 1 259 ? -5.097 -4.672 14.496 1.00 91.44 259 SER A O 1
ATOM 1970 N N . ASP A 1 260 ? -3.155 -4.949 13.446 1.00 87.00 260 ASP A N 1
ATOM 1971 C CA . ASP A 1 260 ? -2.375 -5.128 14.674 1.00 87.00 260 ASP A CA 1
ATOM 1972 C C . ASP A 1 260 ? -1.531 -3.919 15.044 1.00 87.00 260 ASP A C 1
ATOM 1974 O O . ASP A 1 260 ? -1.194 -3.775 16.214 1.00 87.00 260 ASP A O 1
ATOM 1978 N N . LEU A 1 261 ? -1.201 -3.040 14.097 1.00 88.12 261 LEU A N 1
ATOM 1979 C CA . LEU A 1 261 ? -0.404 -1.856 14.405 1.00 88.12 261 LEU A CA 1
ATOM 1980 C C . LEU A 1 261 ? -1.280 -0.614 14.518 1.00 88.12 261 LEU A C 1
ATOM 1982 O O . LEU A 1 261 ? -1.266 0.045 15.557 1.00 88.12 261 LEU A O 1
ATOM 1986 N N . LEU A 1 262 ? -2.128 -0.359 13.522 1.00 86.88 262 LEU A N 1
ATOM 1987 C CA . LEU A 1 262 ? -3.026 0.792 13.525 1.00 86.88 262 LEU A CA 1
ATOM 1988 C C . LEU A 1 262 ? -4.070 0.691 14.643 1.00 86.88 262 LEU A C 1
ATOM 1990 O O . LEU A 1 262 ? -4.195 1.596 15.468 1.00 86.88 262 LEU A O 1
ATOM 1994 N N . LEU A 1 263 ? -4.795 -0.429 14.723 1.00 85.38 263 LEU A N 1
ATOM 1995 C CA . LEU A 1 263 ? -5.834 -0.601 15.745 1.00 85.38 263 LEU A CA 1
ATOM 1996 C C . LEU A 1 263 ? -5.282 -0.773 17.163 1.00 85.38 263 LEU A C 1
ATOM 1998 O O . LEU A 1 263 ? -5.990 -0.491 18.119 1.00 85.38 263 LEU A O 1
ATOM 2002 N N . ARG A 1 264 ? -4.029 -1.203 17.344 1.00 82.94 264 ARG A N 1
ATOM 2003 C CA . ARG A 1 264 ? -3.421 -1.269 18.687 1.00 82.94 264 ARG A CA 1
ATOM 2004 C C . ARG A 1 264 ? -2.694 0.019 19.083 1.00 82.94 264 ARG A C 1
ATOM 2006 O O . ARG A 1 264 ? -2.105 0.050 20.156 1.00 82.94 264 ARG A O 1
ATOM 2013 N N . CYS A 1 265 ? -2.759 1.071 18.258 1.00 76.12 265 CYS A N 1
ATOM 2014 C CA . CYS A 1 265 ? -2.011 2.322 18.439 1.00 76.12 265 CYS A CA 1
ATOM 2015 C C . CYS A 1 265 ? -0.484 2.162 18.469 1.00 76.12 265 CYS A C 1
ATOM 2017 O O . CYS A 1 265 ? 0.200 3.002 19.045 1.00 76.12 265 CYS A O 1
ATOM 2019 N N . ASN A 1 266 ? 0.049 1.125 17.829 1.00 72.88 266 ASN A N 1
ATOM 2020 C CA . ASN A 1 266 ? 1.488 1.035 17.590 1.00 72.88 266 ASN A CA 1
ATOM 2021 C C . ASN A 1 266 ? 1.903 1.885 16.380 1.00 72.88 266 ASN A C 1
ATOM 2023 O O . ASN A 1 266 ? 3.039 2.325 16.318 1.00 72.88 266 ASN A O 1
ATOM 2027 N N . GLU A 1 267 ? 0.984 2.108 15.434 1.00 80.81 267 GLU A N 1
ATOM 2028 C CA . GLU A 1 267 ? 1.204 2.899 14.221 1.00 80.81 267 GLU A CA 1
ATOM 2029 C C . GLU A 1 267 ? -0.014 3.781 13.900 1.00 80.81 267 GLU A C 1
ATOM 2031 O O . GLU A 1 267 ? -1.130 3.559 14.396 1.00 80.81 267 GLU A O 1
ATOM 2036 N N . GLY A 1 268 ? 0.205 4.775 13.036 1.00 71.31 268 GLY A N 1
ATOM 2037 C CA . GLY A 1 268 ? -0.810 5.716 12.563 1.00 71.31 268 GLY A CA 1
ATOM 2038 C C . GLY A 1 268 ? -1.360 6.642 13.651 1.00 71.31 268 GLY A C 1
ATOM 2039 O O . GLY A 1 268 ? -1.094 6.506 14.846 1.00 71.31 268 GLY A O 1
ATOM 2040 N N . ASN A 1 269 ? -2.207 7.582 13.250 1.00 81.06 269 ASN A N 1
ATOM 2041 C CA . ASN A 1 269 ? -2.565 8.728 14.084 1.00 81.06 269 ASN A CA 1
ATOM 2042 C C . ASN A 1 269 ? -3.985 8.601 14.648 1.00 81.06 269 ASN A C 1
ATOM 2044 O O . ASN A 1 269 ? -4.857 7.963 14.050 1.00 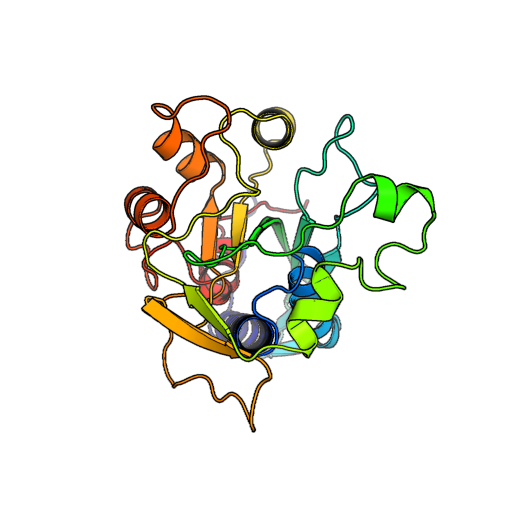81.06 269 ASN A O 1
ATOM 2048 N N . LEU A 1 270 ? -4.214 9.159 15.840 1.00 77.56 270 LEU A N 1
ATOM 2049 C CA . LEU A 1 270 ? -5.574 9.404 16.326 1.00 77.56 270 LEU A CA 1
ATOM 2050 C C . LEU A 1 270 ? -6.175 10.555 15.521 1.00 77.56 270 LEU A C 1
ATOM 2052 O O . LEU A 1 270 ? -5.494 11.538 15.244 1.00 77.56 270 LEU A O 1
ATOM 2056 N N . PHE A 1 271 ? -7.436 10.408 15.132 1.00 68.88 271 PHE A N 1
ATOM 2057 C CA . PHE A 1 271 ? -8.183 11.460 14.457 1.00 68.88 271 PHE A CA 1
ATOM 2058 C C . PHE A 1 271 ? -9.162 12.065 15.469 1.00 68.88 271 PHE A C 1
ATOM 2060 O O . PHE A 1 271 ? -10.212 11.472 15.729 1.00 68.88 271 PHE A O 1
ATOM 2067 N N . GLU A 1 272 ? -8.776 13.174 16.106 1.00 62.81 272 GLU A N 1
ATOM 2068 C CA . GLU A 1 272 ? -9.609 13.894 17.087 1.00 62.81 272 GLU A CA 1
ATOM 2069 C C . GLU A 1 272 ? -10.509 14.930 16.404 1.00 62.81 272 GLU A C 1
ATOM 2071 O O . GLU A 1 272 ? -9.982 15.755 15.626 1.00 62.81 272 GLU A O 1
#

Radius of gyration: 19.11 Å; chains: 1; bounding box: 48×43×57 Å

Sequence (272 aa):
MNKLPAFPPEVHRYVAQIFRAANRRVCEKVALVPNCSEPSLDLTLIEHLSQFAGPRLVAPGWAVRLDIHYLGGLRHFYGWEVADIGVLVFAKQGSSVVAKKTALLQSKRLYPSNGGIAEESPEDYQIGFGGLLPSPGSAKSLALAHSFLFKTTSKYKALKVADGQYKAIESYEAKNKLDVHYLLYNPWVLDASYAYPVAGAVKLGKAGNGGCRVVSASTLRAGLQSKPSGYSPSFSEVAGIAGGAAGGQAGWRLYHFISDLLLRCNEGNLFE

Foldseek 3Di:
DQQFPDDDVQLLVVLLVQLVVLLVQLLQCCLQCVLDDQVVSVCSSQVSCVVQQDWDDRDVQKTKGKDKDQCDDPNDDVNEDLARIKIWIWMGGHHDTRFIFIAGEHEFEWAFPPDDRDDFDPVLPVVVNRPVDPDPVVVVLQVDKDKGAFAQQTWRQVDWQPDPNLVSNVVCCVVVVWWHKYWYADRQAHRDMRIPPDDDRDDRDDHGQGTTAIATSVQVNVLCVPPDTSDIDGNQSLQVRQDPPPPHSNHDRSSCCVSPCRSNVVDGDTDD